Protein 3ZXY (pdb70)

Sequence (275 aa):
MGSLKGDHNIRVAILDGPVDIAHPCFQGADLTVLPTLLAPTAARSDGFMSAHGTHVASIIFGQPETSVPGIAPQCRGLIVPIFSDDRRRITQLDLLARGIERAVNAGAHIINISGGELTDFGEADGWLENAVSLCRQNNVLLVAAAGNNGCDCLHVPAALPAVLAVGAMDDHGHPLDFSNWGSTYEQQGILAPGEDILGAKPGGGTERLSGTAFATPIVSGVAALLLSEQVRRGETPDPQKVRQLLLQSALPCARRRCLAGRLNVSGAFTLLLKGGDMS

Organism: Prochloron didemni (NCBI:txid1216)

Secondary structure (DSSP, 8-state):
-TT----TTSEEEEEES---TTSGGGTT-EEEE---SS-----TT-HHHHHHHHHHHHHHPPTTSSS--SSTTSEEEEEE-S-SSSSPPPHHHHHHHHHHHHHTT-SEEEE---EEESSS---HHHHHHHHHHHHTT-EEEEE--SS-SS-EEETTTSTT-EEEEEE-TTSPBPSSS---HHHHHHEEEEE-SSEEEE-TTS-EEEE-SHHHHHHHHHHHHHHHHHHHHHTTPPP-HHHHHHHHHHHPBP--GGGTT-B--HHHHHHHHHHT---

Solvent-accessible surface area: 11588 Å² total; per-residue (Å²): 99,83,100,77,87,18,36,118,76,0,63,0,0,1,0,0,1,2,7,21,89,90,5,88,0,8,149,60,23,71,34,51,48,23,77,30,136,22,91,47,74,37,133,90,102,6,167,52,0,37,35,0,0,1,0,0,0,8,0,0,0,19,58,181,37,62,3,85,17,28,0,6,93,0,68,0,3,1,0,1,6,22,21,42,73,200,147,154,34,59,16,73,39,9,3,75,0,0,70,81,0,18,124,35,29,5,27,0,0,0,0,2,18,37,63,90,17,115,171,12,90,18,76,40,162,0,86,95,0,3,36,52,3,120,131,79,52,9,0,2,0,0,5,0,6,66,79,25,44,96,16,12,25,0,0,0,12,7,87,21,0,0,0,0,0,0,18,29,126,149,10,107,33,27,117,142,7,1,64,1,78,36,0,90,122,15,0,0,2,0,39,0,70,78,22,51,0,1,85,12,69,30,43,48,81,140,48,58,5,2,13,14,0,0,0,23,0,0,0,1,0,0,3,0,0,11,19,0,44,186,106,72,60,115,35,45,2,42,72,0,30,79,1,0,28,72,12,14,71,104,85,115,156,122,10,13,36,1,64,22,24,26,86,18,0,22,95,32,9,119,56,65,92,67,136

B-factor: mean 21.23, std 9.57, range [8.38, 75.05]

CATH classification: 3.40.50.200

Nearest PDB structures (foldseek):
  3zxy-assembly1_A  TM=1.004E+00  e=3.084E-68  Prochloron didemni
  3zxx-assembly1_A  TM=9.663E-01  e=9.479E-56  Prochloron didemni
  4h6v-assembly1_A  TM=9.445E-01  e=3.953E-55  Prochloron didemni
  4h6w-assembly1_A  TM=9.454E-01  e=5.049E-44  Planktothrix agardhii NIES-596
  4h6w-assembly2_B  TM=9.509E-01  e=5.049E-44  Planktothrix agardhii NIES-596

Foldseek 3Di:
DPPQAFAQVAEEEEAFAAAQCVEPQNVQAAEDEDEDPEDNDADLPFPRNQLRNFLVLQAQGPPPDPGHHLHNNYHYYYYYQAYSDPDGGFLLSVLRSLVSCVVVPHQEYFALDFAWDAAQDDDPSNLVSVVVCVVSQREYQYEQFFCQELTGTPPQLHPLYAYEFADDPVFHGDSRTYQHDSLLQRYAYFHFFQCWGFRNPYDIGGHGGSSNRRSVLSNLLSSLQRVCVVVVHHRGSSVLSLLQLQQADDPPRSQRSHYGDSVSSVVCSVVVDRD

Structure (mmCIF, N/CA/C/O backbone):
data_3ZXY
#
_entry.id   3ZXY
#
_cell.length_a   130.610
_cell.length_b   130.610
_cell.length_c   130.610
_cell.angle_alpha   90.00
_cell.angle_beta   90.00
_cell.angle_gamma   90.00
#
_symmetry.space_group_name_H-M   'I 2 3'
#
loop_
_entity.id
_entity.type
_entity.pdbx_description
1 polymer 'SUBTILISIN-LIKE PROTEIN'
2 water water
#
loop_
_atom_site.group_PDB
_atom_site.id
_atom_site.type_symbol
_atom_site.label_atom_id
_atom_site.label_alt_id
_atom_site.label_comp_id
_atom_site.label_asym_id
_atom_site.label_entity_id
_atom_site.label_seq_id
_atom_site.pdbx_PDB_ins_code
_atom_site.Cartn_x
_atom_site.Cartn_y
_atom_site.Cartn_z
_atom_site.occupancy
_atom_site.B_iso_or_equiv
_atom_site.auth_seq_id
_atom_site.auth_comp_id
_atom_site.auth_asym_id
_atom_site.auth_atom_id
_atom_site.pdbx_PDB_model_num
ATOM 1 N N . MET A 1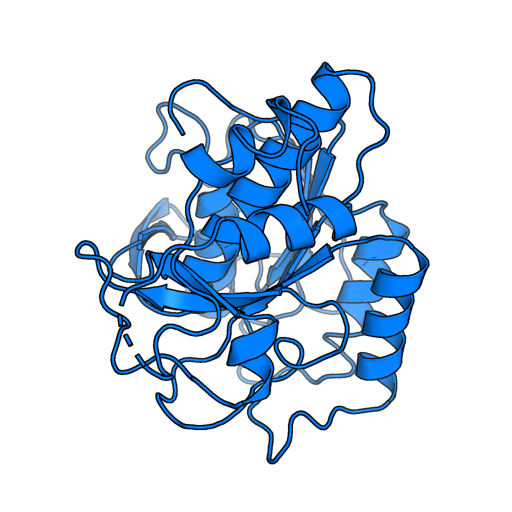 1 ? -12.057 54.700 42.081 1.00 40.57 8 MET A N 1
ATOM 2 C CA . MET A 1 1 ? -11.491 54.494 40.708 1.00 35.67 8 MET A CA 1
ATOM 3 C C . MET A 1 1 ? -12.168 55.366 39.680 1.00 32.37 8 MET A C 1
ATOM 4 O O . MET A 1 1 ? -11.911 55.226 38.472 1.00 28.89 8 MET A O 1
ATOM 9 N N . GLY A 1 2 ? -13.007 56.279 40.161 1.00 33.22 9 GLY A N 1
ATOM 10 C CA . GLY A 1 2 ? -13.593 57.294 39.311 1.00 31.61 9 GLY A CA 1
ATOM 11 C C . GLY A 1 2 ? -14.245 56.701 38.088 1.00 28.35 9 GLY A C 1
ATOM 12 O O . GLY A 1 2 ? -15.093 55.817 38.208 1.00 28.33 9 GLY A O 1
ATOM 13 N N . SER A 1 3 ? -13.824 57.167 36.910 1.00 26.01 10 SER A N 1
ATOM 14 C CA . SER A 1 3 ? -14.500 56.815 35.663 1.00 24.55 10 SER A CA 1
ATOM 15 C C . SER A 1 3 ? -13.859 55.644 34.917 1.00 22.93 10 SER A C 1
ATOM 16 O O . SER A 1 3 ? -14.322 55.279 33.844 1.00 22.53 10 SER A O 1
ATOM 19 N N . LEU A 1 4 ? -12.807 55.042 35.475 1.00 22.77 11 LEU A N 1
ATOM 20 C CA . LEU A 1 4 ? -12.173 53.905 34.824 1.00 21.87 11 LEU A CA 1
ATOM 21 C C . LEU A 1 4 ? -13.035 52.677 35.051 1.00 22.03 11 LEU A C 1
ATOM 22 O O . LEU A 1 4 ? -13.509 52.435 36.173 1.00 24.06 11 LEU A O 1
ATOM 27 N N . LYS A 1 5 ? -13.244 51.891 34.003 1.00 20.92 12 LYS A N 1
ATOM 28 C CA . LYS A 1 5 ? -14.173 50.761 34.124 1.00 21.35 12 LYS A CA 1
ATOM 29 C C . LYS A 1 5 ? -13.632 49.438 33.654 1.00 19.38 12 LYS A C 1
ATOM 30 O O . LYS A 1 5 ? -14.254 48.422 33.888 1.00 19.30 12 LYS A O 1
ATOM 36 N N . GLY A 1 6 ? -12.498 49.444 32.981 1.00 18.10 13 GLY A N 1
ATOM 37 C CA . GLY A 1 6 ? -11.904 48.227 32.488 1.00 17.68 13 GLY A CA 1
ATOM 38 C C . GLY A 1 6 ? -12.167 48.001 31.017 1.00 18.77 13 GLY A C 1
ATOM 39 O O . GLY A 1 6 ? -12.916 48.728 30.381 1.00 19.99 13 GLY A O 1
ATOM 40 N N . ASP A 1 7 ? -11.520 46.965 30.500 1.00 19.19 14 ASP A N 1
ATOM 41 C CA . ASP A 1 7 ? -11.560 46.607 29.087 1.00 21.45 14 ASP A CA 1
ATOM 42 C C . ASP A 1 7 ? -12.065 45.167 29.004 1.00 21.55 14 ASP A C 1
ATOM 43 O O . ASP A 1 7 ? -11.582 44.300 29.722 1.00 19.91 14 ASP A O 1
ATOM 48 N N . HIS A 1 8 ? -13.024 44.914 28.110 1.00 24.17 15 HIS A N 1
ATOM 49 C CA . HIS A 1 8 ? -13.592 43.575 28.000 1.00 25.23 15 HIS A CA 1
ATOM 50 C C . HIS A 1 8 ? -12.608 42.544 27.513 1.00 25.22 15 HIS A C 1
ATOM 51 O O . HIS A 1 8 ? -12.869 41.360 27.642 1.00 25.82 15 HIS A O 1
ATOM 58 N N . ASN A 1 9 ? -11.471 42.966 26.963 1.00 25.43 16 ASN A N 1
ATOM 59 C CA . ASN A 1 9 ? -10.411 42.033 26.559 1.00 26.30 16 ASN A CA 1
ATOM 60 C C . ASN A 1 9 ? -9.583 41.475 27.732 1.00 22.82 16 ASN A C 1
ATOM 61 O O . ASN A 1 9 ? -8.796 40.544 27.548 1.00 23.60 16 ASN A O 1
ATOM 66 N N . ILE A 1 10 ? -9.773 42.021 28.930 1.00 19.65 17 ILE A N 1
ATOM 67 C CA . ILE A 1 10 ? -9.105 41.518 30.130 1.00 17.52 17 ILE A CA 1
ATOM 68 C C . ILE A 1 10 ? -10.047 40.589 30.876 1.00 16.41 17 ILE A C 1
ATOM 69 O O . ILE A 1 10 ? -11.177 40.962 31.192 1.00 16.51 17 ILE A O 1
ATOM 74 N N . ARG A 1 11 ? -9.557 39.391 31.175 1.00 16.27 18 ARG A N 1
ATOM 75 C CA . ARG A 1 11 ?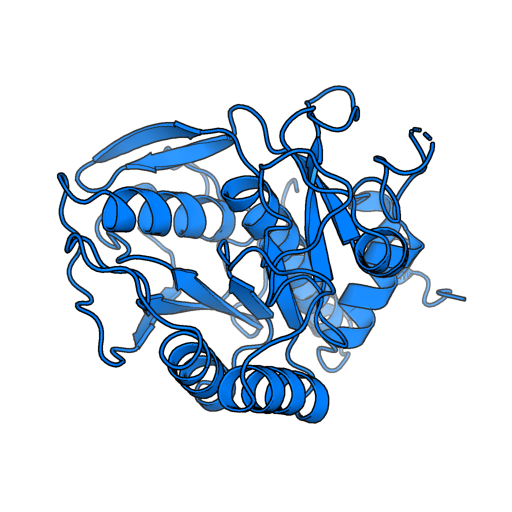 -10.344 38.345 31.826 1.00 15.98 18 ARG A CA 1
ATOM 76 C C . ARG A 1 11 ? -9.891 38.128 33.254 1.00 14.53 18 ARG A C 1
ATOM 77 O O . ARG A 1 11 ? -8.713 37.874 33.511 1.00 14.30 18 ARG A O 1
ATOM 85 N N . VAL A 1 12 ? -10.844 38.235 34.168 1.00 14.18 19 VAL A N 1
ATOM 86 C CA . VAL A 1 12 ? -10.593 38.066 35.595 1.00 14.18 19 VAL A CA 1
ATOM 87 C C . VAL A 1 12 ? -11.415 36.869 36.060 1.00 14.82 19 VAL A C 1
ATOM 88 O O . VAL A 1 12 ? -12.637 36.867 35.925 1.00 15.70 19 VAL A O 1
ATOM 92 N N . ALA A 1 13 ? -10.740 35.855 36.586 1.00 14.91 20 ALA A N 1
ATOM 93 C CA . ALA A 1 13 ? -11.409 34.666 37.119 1.00 16.03 20 ALA A CA 1
ATOM 94 C C . ALA A 1 13 ? -11.604 34.805 38.618 1.00 18.08 20 ALA A C 1
ATOM 95 O O . ALA A 1 13 ? -10.695 35.268 39.320 1.00 18.36 20 ALA A O 1
ATOM 97 N N . ILE A 1 14 ? -12.789 34.428 39.088 1.00 20.14 21 ILE A N 1
ATOM 98 C CA . ILE A 1 14 ? -13.124 34.403 40.502 1.00 23.61 21 ILE A CA 1
ATOM 99 C C . ILE A 1 14 ? -13.227 32.928 40.871 1.00 25.46 21 ILE A C 1
ATOM 100 O O . ILE A 1 14 ? -14.125 32.236 40.406 1.00 26.00 21 ILE A O 1
ATOM 105 N N . LEU A 1 15 ? -12.310 32.454 41.718 1.00 13.43 22 LEU A N 1
ATOM 106 C CA . LEU A 1 15 ? -12.325 31.088 42.209 1.00 14.41 22 LEU A CA 1
ATOM 107 C C . LEU A 1 15 ? -12.818 31.175 43.636 1.00 14.24 22 LEU A C 1
ATOM 108 O O . LEU A 1 15 ? -12.062 31.485 44.557 1.00 14.57 22 LEU A O 1
ATOM 113 N N . ASP A 1 16 ? -14.099 30.936 43.820 1.00 14.67 23 ASP A N 1
ATOM 114 C CA . ASP A 1 16 ? -14.723 31.176 45.103 1.00 14.64 23 ASP A CA 1
ATOM 115 C C . ASP A 1 16 ? -15.931 30.255 45.228 1.00 15.17 23 ASP A C 1
ATOM 116 O O . ASP A 1 16 ? -15.972 29.179 44.633 1.00 15.68 23 ASP A O 1
ATOM 121 N N . GLY A 1 17 ? -16.904 30.670 46.011 1.00 15.10 24 GLY A N 1
ATOM 122 C CA . GLY A 1 17 ? -18.170 29.961 46.032 1.00 15.46 24 GLY A CA 1
ATOM 123 C C . GLY A 1 17 ? -19.029 30.310 44.842 1.00 15.77 24 GLY A C 1
ATOM 124 O O . GLY A 1 17 ? -18.652 31.117 43.985 1.00 15.46 24 GLY A O 1
ATOM 125 N N . PRO A 1 18 ? -20.213 29.701 44.776 1.00 16.29 25 PRO A N 1
ATOM 126 C CA . PRO A 1 18 ? -21.168 30.067 43.750 1.00 17.28 25 PRO A CA 1
ATOM 127 C C . PRO A 1 18 ? -21.482 31.556 43.766 1.00 16.97 25 PRO A C 1
ATOM 128 O O . PRO A 1 18 ? -21.497 32.186 44.835 1.00 17.18 25 PRO A O 1
ATOM 132 N N . VAL A 1 19 ? -21.715 32.112 42.584 1.00 17.46 26 VAL A N 1
ATOM 133 C CA . VAL A 1 19 ? -22.073 33.522 42.452 1.00 17.36 26 VAL A CA 1
ATOM 134 C C . VAL A 1 19 ? -23.511 33.634 41.963 1.00 18.50 26 VAL A C 1
ATOM 135 O O . VAL A 1 19 ? -23.882 33.034 40.950 1.00 19.64 26 VAL A O 1
ATOM 139 N N . ASP A 1 20 ? -24.318 34.410 42.678 1.00 18.91 27 ASP A N 1
ATOM 140 C CA . ASP A 1 20 ? -25.698 34.686 42.281 1.00 20.60 27 ASP A CA 1
ATOM 141 C C . ASP A 1 20 ? -25.679 35.707 41.154 1.00 21.34 27 ASP A C 1
ATOM 142 O O . ASP A 1 20 ? -25.864 36.888 41.384 1.00 21.10 27 ASP A O 1
ATOM 147 N N . ILE A 1 21 ? -25.491 35.223 39.933 1.00 22.58 28 ILE A N 1
ATOM 148 C CA . ILE A 1 21 ? -25.379 36.101 38.760 1.00 23.61 28 ILE A CA 1
ATOM 149 C C . ILE A 1 21 ? -26.691 36.818 38.423 1.00 24.58 28 ILE A C 1
ATOM 150 O O . ILE A 1 21 ? -26.690 37.742 37.609 1.00 25.36 28 ILE A O 1
ATOM 155 N N . ALA A 1 22 ? -27.788 36.421 39.069 1.00 24.69 29 ALA A N 1
ATOM 156 C CA . ALA A 1 22 ? -29.088 37.080 38.909 1.00 25.87 29 ALA A CA 1
ATOM 157 C C . ALA A 1 22 ? -29.267 38.306 39.817 1.00 25.09 29 ALA A C 1
ATOM 158 O O . ALA A 1 22 ? -30.262 39.028 39.686 1.00 26.76 29 ALA A O 1
ATOM 160 N N . HIS A 1 23 ? -28.315 38.563 40.713 1.00 22.97 30 HIS A N 1
ATOM 161 C CA . HIS A 1 23 ? -28.385 39.738 41.573 1.00 22.59 30 HIS A CA 1
ATOM 162 C C . HIS A 1 23 ? -28.388 40.989 40.712 1.00 23.16 30 HIS A C 1
ATOM 163 O O . HIS A 1 23 ? -27.676 41.037 39.704 1.00 22.80 30 HIS A O 1
ATOM 170 N N . PRO A 1 24 ? -29.188 42.014 41.090 1.00 23.89 31 PRO A N 1
ATOM 171 C CA . PRO A 1 24 ? -29.262 43.231 40.280 1.00 24.72 31 PRO A CA 1
ATOM 172 C C . PRO A 1 24 ? -27.939 43.929 40.032 1.00 23.40 31 PRO A C 1
ATOM 173 O O . PRO A 1 24 ? -27.800 44.616 39.016 1.00 23.78 31 PRO A O 1
ATOM 177 N N . CYS A 1 25 ? -26.972 43.771 40.931 1.00 22.11 32 CYS A N 1
ATOM 178 C CA . CYS A 1 25 ? -25.689 44.430 40.714 1.00 21.23 32 CYS A CA 1
ATOM 179 C C . CYS A 1 25 ? -24.940 43.873 39.511 1.00 20.53 32 CYS A C 1
ATOM 180 O O . CYS A 1 25 ? -24.056 44.534 39.002 1.00 20.60 32 CYS A O 1
ATOM 183 N N . PHE A 1 26 ? -25.283 42.672 39.038 1.00 20.45 33 PHE A N 1
ATOM 184 C CA . PHE A 1 26 ? -24.595 42.083 37.889 1.00 20.47 33 PHE A CA 1
ATOM 185 C C . PHE A 1 26 ? -25.274 42.320 36.547 1.00 22.57 33 PHE A C 1
ATOM 186 O O . PHE A 1 26 ? -24.800 41.817 35.534 1.00 22.88 33 PHE A O 1
ATOM 194 N N . GLN A 1 27 ? -26.367 43.077 36.528 1.00 24.44 34 GLN A N 1
ATOM 195 C CA . GLN A 1 27 ? -27.077 43.346 35.290 1.00 27.47 34 GLN A CA 1
ATOM 196 C C . GLN A 1 27 ? -26.215 44.272 34.444 1.00 27.25 34 GLN A C 1
ATOM 197 O O . GLN A 1 27 ? -25.962 45.415 34.817 1.00 27.04 34 GLN A O 1
ATOM 203 N N . GLY A 1 28 ? -25.743 43.762 33.317 1.00 27.64 35 GLY A N 1
ATOM 204 C CA . GLY A 1 28 ? -24.799 44.501 32.504 1.00 27.80 35 GLY A CA 1
ATOM 205 C C . GLY A 1 28 ? -23.405 43.919 32.518 1.00 26.91 35 GLY A C 1
ATOM 206 O O . GLY A 1 28 ? -22.599 44.257 31.662 1.00 28.04 35 GLY A O 1
ATOM 207 N N . ALA A 1 29 ? -23.101 43.065 33.494 1.00 25.53 36 ALA A N 1
ATOM 208 C CA . ALA A 1 29 ? -21.779 42.424 33.563 1.00 24.44 36 ALA A CA 1
ATOM 209 C C . ALA A 1 29 ? -21.663 41.316 32.512 1.00 25.67 36 ALA A C 1
ATOM 210 O O . ALA A 1 29 ? -22.670 40.686 32.153 1.00 28.01 36 ALA A O 1
ATOM 212 N N . ASP A 1 30 ? -20.448 41.095 32.009 1.00 25.51 37 ASP A N 1
ATOM 213 C CA . ASP A 1 30 ? -20.152 39.978 31.117 1.00 26.32 37 ASP A CA 1
ATOM 214 C C . ASP A 1 30 ? -19.496 38.872 31.944 1.00 25.47 37 ASP A C 1
ATOM 215 O O . ASP A 1 30 ? -18.290 38.901 32.168 1.00 24.25 37 ASP A O 1
ATOM 220 N N . LEU A 1 31 ? -20.301 37.920 32.403 1.00 24.65 38 LEU A N 1
ATOM 221 C CA . LEU A 1 31 ? -19.836 36.832 33.265 1.00 23.85 38 LEU A CA 1
ATOM 222 C C . LEU A 1 31 ? -20.077 35.487 32.600 1.00 24.89 38 LEU A C 1
ATOM 223 O O . LEU A 1 31 ? -21.133 35.268 32.003 1.00 27.01 38 LEU A O 1
ATOM 228 N N . THR A 1 32 ? -19.090 34.603 32.685 1.00 23.82 39 THR A N 1
ATOM 229 C CA . THR A 1 32 ? -19.234 33.245 32.193 1.00 24.43 39 THR A CA 1
ATOM 230 C C . THR A 1 32 ? -18.932 32.304 33.329 1.00 23.28 39 THR A C 1
ATOM 231 O O . THR A 1 32 ? -17.917 32.451 33.989 1.00 21.84 39 THR A O 1
ATOM 235 N N . VAL A 1 33 ? -19.833 31.365 33.579 1.00 23.75 40 VAL A N 1
ATOM 236 C CA . VAL A 1 33 ? -19.627 30.359 34.606 1.00 23.18 40 VAL A CA 1
ATOM 237 C C . VAL A 1 33 ? -18.977 29.136 33.964 1.00 24.23 40 VAL A C 1
ATOM 238 O O . VAL A 1 33 ? -19.450 28.633 32.922 1.00 25.90 40 VAL A O 1
ATOM 242 N N . LEU A 1 34 ? -17.887 28.683 34.580 1.00 23.44 41 LEU A N 1
ATOM 243 C CA . LEU A 1 34 ? -17.101 27.551 34.116 1.00 24.83 41 LEU A CA 1
ATOM 244 C C . LEU A 1 34 ? -17.216 26.425 35.142 1.00 25.30 41 LEU A C 1
ATOM 245 O O . LEU A 1 34 ? -16.454 26.370 36.112 1.00 24.51 41 LEU A O 1
ATOM 250 N N . PRO A 1 35 ? -18.186 25.526 34.945 1.00 26.75 42 PRO A N 1
ATOM 251 C CA . PRO A 1 35 ? -18.353 24.448 35.906 1.00 27.62 42 PRO A CA 1
ATOM 252 C C . PRO A 1 35 ? -17.104 23.605 35.988 1.00 28.80 42 PRO A C 1
ATOM 253 O O . PRO A 1 35 ? -16.535 23.208 34.975 1.00 30.40 42 PRO A O 1
ATOM 257 N N . THR A 1 36 ? -16.663 23.362 37.205 1.00 29.78 43 THR A N 1
ATOM 258 C CA . THR A 1 36 ? -15.546 22.493 37.397 1.00 31.42 43 THR A CA 1
ATOM 259 C C . THR A 1 36 ? -16.197 21.372 38.181 1.00 33.86 43 THR A C 1
ATOM 260 O O . THR A 1 36 ? -17.185 20.831 37.679 1.00 36.82 43 THR A O 1
ATOM 264 N N . LEU A 1 37 ? -15.754 21.003 39.368 1.00 33.69 44 LEU A N 1
ATOM 265 C CA A LEU A 1 37 ? -16.359 19.837 40.019 0.50 34.51 44 LEU A CA 1
ATOM 266 C CA B LEU A 1 37 ? -16.353 19.836 40.024 0.50 34.52 44 LEU A CA 1
ATOM 267 C C . LEU A 1 37 ? -17.387 20.216 41.090 1.00 32.72 44 LEU A C 1
ATOM 268 O O . LEU A 1 37 ? -18.321 19.445 41.351 1.00 34.55 44 LEU A O 1
ATOM 277 N N . ALA A 1 38 ? -17.229 21.395 41.684 1.00 30.14 45 ALA A N 1
ATOM 278 C CA . ALA A 1 38 ? -18.172 21.899 42.699 1.00 27.84 45 ALA A CA 1
ATOM 279 C C . ALA A 1 38 ? -19.478 22.411 42.063 1.00 27.54 45 ALA A C 1
ATOM 280 O O . ALA A 1 38 ? -19.490 22.840 40.887 1.00 27.18 45 ALA A O 1
ATOM 282 N N . PRO A 1 39 ? -20.584 22.397 42.832 1.00 25.87 46 PRO A N 1
ATOM 283 C CA . PRO A 1 39 ? -21.822 23.000 42.331 1.00 25.74 46 PRO A CA 1
ATOM 284 C C . PRO A 1 39 ? -21.642 24.465 41.914 1.00 24.17 46 PRO A C 1
ATOM 285 O O . PRO A 1 39 ? -20.852 25.201 42.520 1.00 22.46 46 PRO A O 1
ATOM 289 N N . THR A 1 40 ? -22.365 24.876 40.875 1.00 24.88 47 THR A N 1
ATOM 290 C CA . THR A 1 40 ? -22.316 26.256 40.412 1.00 24.15 47 THR A CA 1
ATOM 291 C C . THR A 1 40 ? -23.541 27.080 40.830 1.00 24.07 47 THR A C 1
ATOM 292 O O . THR A 1 40 ? -23.507 28.316 40.767 1.00 23.67 47 THR A O 1
ATOM 296 N N . ALA A 1 41 ? -24.615 26.403 41.243 1.00 25.02 48 ALA A N 1
ATOM 297 C CA . ALA A 1 41 ? -25.864 27.077 41.619 1.00 25.54 48 ALA A CA 1
ATOM 298 C C . ALA A 1 41 ? -25.723 27.782 42.967 1.00 24.44 48 ALA A C 1
ATOM 299 O O . ALA A 1 41 ? -25.306 27.174 43.947 1.00 24.50 48 ALA A O 1
ATOM 301 N N . ALA A 1 42 ? -26.062 29.067 43.004 1.00 23.66 49 ALA A N 1
ATOM 302 C CA . ALA A 1 42 ? -26.037 29.832 44.244 1.00 22.62 49 ALA A CA 1
ATOM 303 C C . ALA A 1 42 ? -27.290 29.576 45.073 1.00 23.59 49 ALA A C 1
ATOM 304 O O . ALA A 1 42 ? -28.388 29.361 44.540 1.00 25.40 49 ALA A O 1
ATOM 306 N N . ARG A 1 43 ? -27.111 29.589 46.385 1.00 22.86 50 ARG A N 1
ATOM 307 C CA . ARG A 1 43 ? -28.194 29.437 47.339 1.00 24.36 50 ARG A CA 1
ATOM 308 C C . ARG A 1 43 ? -28.193 30.622 48.295 1.00 23.99 50 ARG A C 1
ATOM 309 O O . ARG A 1 43 ? -27.140 31.017 48.802 1.00 22.43 50 ARG A O 1
ATOM 317 N N . SER A 1 44 ? -29.374 31.164 48.586 1.00 25.41 51 SER A N 1
ATOM 318 C CA . SER A 1 44 ? -29.465 32.301 49.502 1.00 25.62 51 SER A CA 1
ATOM 319 C C . SER A 1 44 ? -29.049 31.942 50.936 1.00 25.16 51 SER A C 1
ATOM 320 O O . SER A 1 44 ? -28.612 32.822 51.699 1.00 25.56 51 SER A O 1
ATOM 323 N N . ASP A 1 45 ? -29.146 30.660 51.283 1.00 25.33 52 ASP A N 1
ATOM 324 C CA . ASP A 1 45 ? -28.753 30.179 52.607 1.00 25.21 52 ASP A CA 1
ATOM 325 C C . ASP A 1 45 ? -27.352 29.575 52.638 1.00 23.29 52 ASP A C 1
ATOM 326 O O . ASP A 1 45 ? -26.967 28.959 53.626 1.00 23.39 52 ASP A O 1
ATOM 331 N N . GLY A 1 46 ? -26.586 29.747 51.569 1.00 20.85 53 GLY A N 1
ATOM 332 C CA . GLY A 1 46 ? -25.272 29.103 51.476 1.00 19.14 53 GLY A CA 1
ATOM 333 C C . GLY A 1 46 ? -24.166 30.038 51.921 1.00 17.50 53 GLY A C 1
ATOM 334 O O . GLY A 1 46 ? -24.076 31.175 51.463 1.00 16.96 53 GLY A O 1
ATOM 335 N N . PHE A 1 47 ? -23.297 29.543 52.788 1.00 16.56 54 PHE A N 1
ATOM 336 C CA . PHE A 1 47 ? -22.159 30.346 53.259 1.00 15.88 54 PHE A CA 1
ATOM 337 C C . PHE A 1 47 ? -21.173 30.664 52.153 1.00 15.16 54 PHE A C 1
ATOM 338 O O . PHE A 1 47 ? -20.606 31.758 52.126 1.00 14.87 54 PHE A O 1
ATOM 346 N N . MET A 1 48 ? -20.954 29.721 51.248 1.00 15.24 55 MET A N 1
ATOM 347 C CA . MET A 1 48 ? -20.010 29.964 50.166 1.00 15.07 55 MET A CA 1
ATOM 348 C C . MET A 1 48 ? -20.666 30.712 49.005 1.00 14.96 55 MET A C 1
ATOM 349 O O . MET A 1 48 ? -20.002 31.513 48.321 1.00 14.35 55 MET A O 1
ATOM 354 N N . SER A 1 49 ? -21.969 30.508 48.801 1.00 15.55 56 SER A N 1
ATOM 355 C CA . SER A 1 49 ? -22.739 31.380 47.901 1.00 16.00 56 SER A CA 1
ATOM 356 C C . SER A 1 49 ? -22.653 32.843 48.366 1.00 15.75 56 SER A C 1
ATOM 357 O O . SER A 1 49 ? -22.473 33.758 47.554 1.00 15.76 56 SER A O 1
ATOM 360 N N . ALA A 1 50 ? -22.739 33.075 49.676 1.00 15.66 57 ALA A N 1
ATOM 361 C CA . ALA A 1 50 ? -22.593 34.428 50.212 1.00 15.60 57 ALA A CA 1
ATOM 362 C C . ALA A 1 50 ? -21.203 34.968 49.935 1.00 14.99 57 ALA A C 1
ATOM 363 O O . ALA A 1 50 ? -21.030 36.085 49.439 1.00 15.17 57 ALA A O 1
ATOM 365 N N . HIS A 1 51 ? -20.202 34.152 50.203 1.00 14.46 58 HIS A N 1
ATOM 366 C CA . HIS A 1 51 ? -18.810 34.557 50.048 1.00 14.54 58 HIS A CA 1
ATOM 367 C C . HIS A 1 51 ? -18.500 34.882 48.599 1.00 13.96 58 HIS A C 1
ATOM 368 O O . HIS A 1 51 ? -17.961 35.960 48.278 1.00 14.17 58 HIS A O 1
ATOM 375 N N . GLY A 1 52 ? -18.865 33.986 47.690 1.00 14.04 59 GLY A N 1
ATOM 376 C CA . GLY A 1 52 ? -18.553 34.157 46.278 1.00 13.97 59 GLY A CA 1
ATOM 377 C C . GLY A 1 52 ? -19.315 35.300 45.634 1.00 13.96 59 GLY A C 1
ATOM 378 O O . GLY A 1 52 ? -18.753 36.049 44.838 1.00 13.72 59 GLY A O 1
ATOM 379 N N . THR A 1 53 ? -20.596 35.451 45.975 1.00 14.27 60 THR A N 1
ATOM 380 C CA . THR A 1 53 ? -21.397 36.545 45.417 1.00 14.46 60 THR A CA 1
ATOM 381 C C . THR A 1 53 ? -20.843 37.897 45.870 1.00 14.25 60 THR A C 1
ATOM 382 O O . THR A 1 53 ? -20.743 38.847 45.069 1.00 14.22 60 THR A O 1
ATOM 386 N N . HIS A 1 54 ? -20.430 37.979 47.131 1.00 13.89 61 HIS A N 1
ATOM 387 C CA . HIS A 1 54 ? -19.864 39.208 47.667 1.00 13.63 61 HIS A CA 1
ATOM 388 C C . HIS A 1 54 ? -18.563 39.531 46.967 1.00 13.05 61 HIS A C 1
ATOM 389 O O 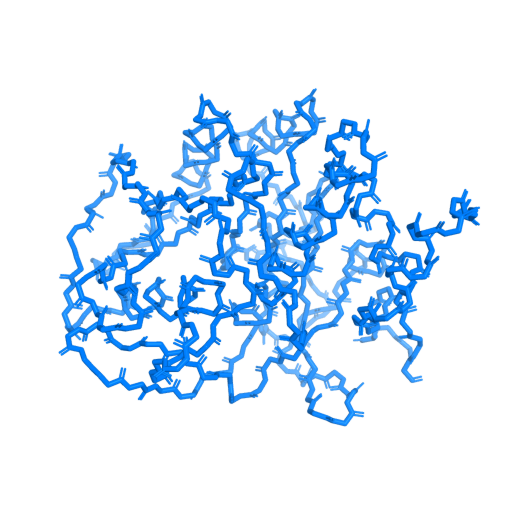. HIS A 1 54 ? -18.381 40.643 46.449 1.00 13.35 61 HIS A O 1
ATOM 396 N N . VAL A 1 55 ? -17.648 38.559 46.915 1.00 12.68 62 VAL A N 1
ATOM 397 C CA . VAL A 1 55 ? -16.331 38.755 46.264 1.00 12.54 62 VAL A CA 1
ATOM 398 C C . VAL A 1 55 ? -16.490 39.171 44.789 1.00 12.66 62 VAL A C 1
ATOM 399 O O . VAL A 1 55 ? -15.853 40.128 44.326 1.00 12.99 62 VAL A O 1
ATOM 403 N N . ALA A 1 56 ? -17.360 38.486 44.060 1.00 13.05 63 ALA A N 1
ATOM 404 C CA . ALA A 1 56 ? -17.552 38.791 42.643 1.00 13.41 63 ALA A CA 1
ATOM 405 C C . ALA A 1 56 ? -18.098 40.198 42.481 1.00 13.51 63 ALA A C 1
ATOM 406 O O . ALA A 1 56 ? -17.668 40.922 41.565 1.00 14.17 63 ALA A O 1
ATOM 408 N N . SER A 1 57 ? -18.986 40.616 43.378 1.00 13.28 64 SER A N 1
ATOM 409 C CA . SER A 1 57 ? -19.637 41.923 43.241 1.00 13.67 64 SER A CA 1
ATOM 410 C C . SER A 1 57 ? -18.650 43.082 43.415 1.00 13.42 64 SER A C 1
ATOM 411 O O . SER A 1 57 ? -18.820 44.143 42.821 1.00 13.72 64 SER A O 1
ATOM 414 N N . ILE A 1 58 ? -17.619 42.880 44.221 1.00 12.79 65 ILE A N 1
ATOM 415 C CA . ILE A 1 58 ? -16.612 43.919 44.451 1.00 12.84 65 ILE A CA 1
ATOM 416 C C . ILE A 1 58 ? -15.916 44.305 43.153 1.00 13.08 65 ILE A C 1
ATOM 417 O O . ILE A 1 58 ? -15.564 45.478 42.948 1.00 13.52 65 ILE A O 1
ATOM 422 N N . ILE A 1 59 ? -15.726 43.326 42.275 1.00 13.18 66 ILE A N 1
ATOM 423 C CA . ILE A 1 59 ? -15.074 43.551 40.983 1.00 13.83 66 ILE A CA 1
ATOM 424 C C . ILE A 1 59 ? -16.093 43.888 39.902 1.00 14.22 66 ILE A C 1
ATOM 425 O O . ILE A 1 59 ? -15.914 44.844 39.153 1.00 14.76 66 ILE A O 1
ATOM 430 N N . PHE A 1 60 ? -17.172 43.105 39.807 1.00 14.55 67 PHE A N 1
ATOM 431 C CA . PHE A 1 60 ? -18.064 43.165 38.640 1.00 15.86 67 PHE A CA 1
ATOM 432 C C . PHE A 1 60 ? -19.405 43.847 38.852 1.00 16.18 67 PHE A C 1
ATOM 433 O O . PHE A 1 60 ? -20.188 43.950 37.906 1.00 17.27 67 PHE A O 1
ATOM 441 N N . GLY A 1 61 ? -19.697 44.304 40.062 1.00 15.73 68 GLY A N 1
ATOM 442 C CA . GLY A 1 61 ? -20.915 45.075 40.282 1.00 16.43 68 GLY A CA 1
ATOM 443 C C . GLY A 1 61 ? -20.964 46.269 39.339 1.00 17.05 68 GLY A C 1
ATOM 444 O O . GLY A 1 61 ? -19.945 46.907 39.070 1.00 16.71 68 GLY A O 1
ATOM 445 N N . GLN A 1 62 ? -22.145 46.581 38.833 1.00 18.08 69 GLN A N 1
ATOM 446 C CA . GLN A 1 62 ? -22.249 47.562 37.765 1.00 19.37 69 GLN A CA 1
ATOM 447 C C . GLN A 1 62 ? -22.520 48.968 38.288 1.00 20.66 69 GLN A C 1
ATOM 448 O O . GLN A 1 62 ? -23.056 49.157 39.373 1.00 20.40 69 GLN A O 1
ATOM 454 N N . PRO A 1 63 ? -22.120 49.976 37.510 1.00 22.42 70 PRO A N 1
ATOM 455 C CA . PRO A 1 63 ? -22.345 51.342 37.966 1.00 24.24 70 PRO A CA 1
ATOM 456 C C . PRO A 1 63 ? -23.823 51.638 38.189 1.00 26.73 70 PRO A C 1
ATOM 457 O O . PRO A 1 63 ? -24.673 51.150 37.444 1.00 27.60 70 PRO A O 1
ATOM 461 N N . GLU A 1 64 ? -24.115 52.428 39.215 1.00 28.65 71 GLU A N 1
ATOM 462 C CA . GLU A 1 64 ? -25.495 52.853 39.514 1.00 30.85 71 GLU A CA 1
ATOM 463 C C . GLU A 1 64 ? -26.365 51.727 40.057 1.00 29.57 71 GLU A C 1
ATOM 464 O O . GLU A 1 64 ? -27.577 51.915 40.223 1.00 31.17 71 GLU A O 1
ATOM 470 N N . THR A 1 65 ? -25.765 50.567 40.340 1.00 26.08 72 THR A N 1
ATOM 471 C CA . THR A 1 65 ? -26.465 49.507 41.056 1.00 25.15 72 THR A CA 1
ATOM 472 C C . THR A 1 65 ? -26.117 49.617 42.543 1.00 24.41 72 THR A C 1
ATOM 473 O O . THR A 1 65 ? -25.374 50.513 42.960 1.00 24.23 72 THR A O 1
ATOM 477 N N . SER A 1 66 ? -26.670 48.705 43.337 1.00 23.94 73 SER A N 1
ATOM 478 C CA . SER A 1 66 ? -26.441 48.677 44.771 1.00 23.71 73 SER A CA 1
ATOM 479 C C . SER A 1 66 ? -25.000 48.334 45.156 1.00 21.81 73 SER A C 1
ATOM 480 O O . SER A 1 66 ? -24.606 48.580 46.290 1.00 22.01 73 SER A O 1
ATOM 483 N N . VAL A 1 67 ? -24.229 47.759 44.232 1.00 20.51 74 VAL A N 1
ATOM 484 C CA . VAL A 1 67 ? -22.805 47.476 44.470 1.00 19.03 74 VAL A CA 1
ATOM 485 C C . VAL A 1 67 ? -21.943 47.887 43.271 1.00 18.68 74 VAL A C 1
ATOM 486 O O . VAL A 1 67 ? -21.738 47.101 42.351 1.00 18.50 74 VAL A O 1
ATOM 490 N N . PRO A 1 68 ? -21.465 49.137 43.258 1.00 19.03 75 PRO A N 1
ATOM 491 C CA . PRO A 1 68 ? -20.575 49.554 42.169 1.00 19.06 75 PRO A CA 1
ATOM 492 C C . PRO A 1 68 ? -19.253 48.806 42.275 1.00 17.90 75 PRO A C 1
ATOM 493 O O . PRO A 1 68 ? -18.617 48.820 43.320 1.00 18.85 75 PRO A O 1
ATOM 497 N N . GLY A 1 69 ? -18.865 48.144 41.197 1.00 17.12 76 GLY A N 1
ATOM 498 C CA . GLY A 1 69 ? -17.651 47.341 41.177 1.00 15.84 76 GLY A CA 1
ATOM 499 C C . GLY A 1 69 ? -16.470 48.137 40.667 1.00 15.73 76 GLY A C 1
ATOM 500 O O . GLY A 1 69 ? -16.619 49.219 40.121 1.00 16.97 76 GLY A O 1
ATOM 501 N N . ILE A 1 70 ? -15.289 47.567 40.851 1.00 14.88 77 ILE A N 1
ATOM 502 C CA . ILE A 1 70 ? -14.044 48.217 40.458 1.00 15.06 77 ILE A CA 1
ATOM 503 C C . ILE A 1 70 ? -13.732 48.100 38.967 1.00 15.33 77 ILE A C 1
ATOM 504 O O . ILE A 1 70 ? -13.211 49.047 38.363 1.00 15.99 77 ILE A O 1
ATOM 509 N N . ALA A 1 71 ? -14.066 46.962 38.355 1.00 14.83 78 ALA A N 1
ATOM 510 C CA . ALA A 1 71 ? -13.731 46.734 36.954 1.00 15.52 78 ALA A CA 1
ATOM 511 C C . ALA A 1 71 ? -14.937 46.144 36.245 1.00 15.97 78 ALA A C 1
ATOM 512 O O . ALA A 1 71 ? -14.886 45.046 35.709 1.00 15.69 78 ALA A O 1
ATOM 514 N N . PRO A 1 72 ? -16.037 46.910 36.221 1.00 16.85 79 PRO A N 1
ATOM 515 C CA . PRO A 1 72 ? -17.301 46.375 35.737 1.00 17.46 79 PRO A CA 1
ATOM 516 C C . PRO A 1 72 ? -17.314 45.981 34.272 1.00 18.58 79 PRO A C 1
ATOM 517 O O . PRO A 1 72 ? -18.195 45.223 33.870 1.00 19.18 79 PRO A O 1
ATOM 521 N N . GLN A 1 73 ? -16.396 46.517 33.465 1.00 19.04 80 GLN A N 1
ATOM 522 C CA . GLN A 1 73 ? -16.370 46.198 32.039 1.00 20.79 80 GLN A CA 1
ATOM 523 C C . GLN A 1 73 ? -15.426 45.060 31.660 1.00 20.61 80 GLN A C 1
ATOM 524 O O . GLN A 1 73 ? -15.402 44.640 30.508 1.00 22.07 80 GLN A O 1
ATOM 530 N N . CYS A 1 74 ? -14.653 44.541 32.609 1.00 19.20 81 CYS A N 1
ATOM 531 C CA . CYS A 1 74 ? -13.787 43.415 32.287 1.00 19.71 81 CYS A CA 1
ATOM 532 C C . CYS A 1 74 ? -14.650 42.162 32.154 1.00 20.52 81 CYS A C 1
ATOM 533 O O . CYS A 1 74 ? -15.761 42.113 32.681 1.00 21.36 81 CYS A O 1
ATOM 536 N N . ARG A 1 75 ? -14.142 41.157 31.464 1.00 21.76 82 ARG A N 1
ATOM 537 C CA . ARG A 1 75 ? -14.837 39.867 31.367 1.00 22.93 82 ARG A CA 1
ATOM 538 C C . ARG A 1 75 ? -14.559 39.011 32.591 1.00 21.34 82 ARG A C 1
ATOM 539 O O . ARG A 1 75 ? -13.400 38.848 32.992 1.00 21.03 82 ARG A O 1
ATOM 547 N N . GLY A 1 76 ? -15.626 38.504 33.211 1.00 19.77 83 GLY A N 1
ATOM 548 C CA . GLY A 1 76 ? -15.515 37.698 34.418 1.00 18.64 83 GLY A CA 1
ATOM 549 C C . GLY A 1 76 ? -15.656 36.220 34.100 1.00 19.10 83 GLY A C 1
ATOM 550 O O . GLY A 1 76 ? -16.551 35.817 33.336 1.00 20.14 83 GLY A O 1
ATOM 551 N N . LEU A 1 77 ? -14.756 35.424 34.672 1.00 18.09 84 LEU A N 1
ATOM 552 C CA . LEU 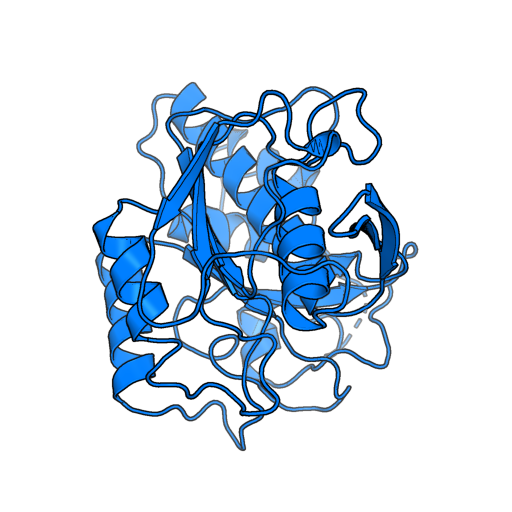A 1 77 ? -14.798 33.970 34.580 1.00 18.67 84 LEU A CA 1
ATOM 553 C C . LEU A 1 77 ? -15.084 33.446 35.973 1.00 17.78 84 LEU A C 1
ATOM 554 O O . LEU A 1 77 ? -14.258 33.582 36.903 1.00 17.07 84 LEU A O 1
ATOM 559 N N . ILE A 1 78 ? -16.279 32.898 36.157 1.00 17.91 85 ILE A N 1
ATOM 560 C CA . ILE A 1 78 ? -16.671 32.408 37.474 1.00 17.22 85 ILE A CA 1
ATOM 561 C C . ILE A 1 78 ? -16.365 30.913 37.544 1.00 17.50 85 ILE A C 1
ATOM 562 O O . ILE A 1 78 ? -16.911 30.131 36.764 1.00 18.51 85 ILE A O 1
ATOM 567 N N . VAL A 1 79 ? -15.495 30.528 38.480 1.00 16.97 86 VAL A N 1
ATOM 568 C CA . VAL A 1 79 ? -15.019 29.145 38.586 1.00 17.80 86 VAL A CA 1
ATOM 569 C C . VAL A 1 79 ? -15.280 28.685 40.015 1.00 17.65 86 VAL A C 1
ATOM 570 O O . VAL A 1 79 ? -14.412 28.802 40.893 1.00 16.52 86 VAL A O 1
ATOM 574 N N . PRO A 1 80 ? -16.498 28.181 40.278 1.00 18.22 87 PRO A N 1
ATOM 575 C CA . PRO A 1 80 ? -16.792 27.848 41.670 1.00 17.87 87 PRO A CA 1
ATOM 576 C C . PRO A 1 80 ? -15.997 26.628 42.146 1.00 18.82 87 PRO A C 1
ATOM 577 O O . PRO A 1 80 ? -16.001 25.559 41.510 1.00 20.50 87 PRO A O 1
ATOM 581 N N . ILE A 1 81 ? -15.284 26.831 43.251 1.00 18.25 88 ILE A N 1
ATOM 582 C CA . ILE A 1 81 ? -14.468 25.802 43.868 1.00 19.33 88 ILE A CA 1
ATOM 583 C C . ILE A 1 81 ? -14.883 25.587 45.316 1.00 19.02 88 ILE A C 1
ATOM 584 O O . ILE A 1 81 ? -14.778 24.470 45.805 1.00 20.41 88 ILE A O 1
ATOM 589 N N . PHE A 1 82 ? -15.355 26.639 45.989 1.00 17.80 89 PHE A N 1
ATOM 590 C CA . PHE A 1 82 ? -15.798 26.513 47.382 1.00 17.26 89 PHE A CA 1
ATOM 591 C C . PHE A 1 82 ? -17.246 26.042 47.369 1.00 17.50 89 PHE A C 1
ATOM 592 O O . PHE A 1 82 ? -17.994 26.355 46.454 1.00 17.89 89 PHE A O 1
ATOM 600 N N . SER A 1 83 ? -17.653 25.287 48.385 1.00 17.30 90 SER A N 1
ATOM 601 C CA . SER A 1 83 ? -18.966 24.646 48.368 1.00 17.81 90 SER A CA 1
ATOM 602 C C . SER A 1 83 ? -19.802 25.026 49.576 1.00 17.24 90 SER A C 1
ATOM 603 O O . SER A 1 83 ? -19.294 25.166 50.684 1.00 16.76 90 SER A O 1
ATOM 606 N N . ASP A 1 84 ? -21.107 25.152 49.363 1.00 17.29 91 ASP A N 1
ATOM 607 C CA . ASP A 1 84 ? -22.036 25.381 50.472 1.00 17.30 91 ASP A CA 1
ATOM 608 C C . ASP A 1 84 ? -22.141 24.190 51.428 1.00 18.21 91 ASP A C 1
ATOM 609 O O . ASP A 1 84 ? -22.479 24.371 52.588 1.00 18.04 91 ASP A O 1
ATOM 614 N N . ASP A 1 85 ? -21.862 22.983 50.935 1.00 18.87 92 ASP A N 1
ATOM 615 C CA . ASP A 1 85 ? -21.737 21.798 51.778 1.00 20.05 92 ASP A CA 1
ATOM 616 C C . ASP A 1 85 ? -20.716 21.994 52.904 1.00 19.37 92 ASP A C 1
ATOM 617 O O . ASP A 1 85 ? -19.760 22.745 52.755 1.00 17.69 92 ASP A O 1
ATOM 622 N N . ARG A 1 86 ? -20.932 21.303 54.015 1.00 20.35 93 ARG A N 1
ATOM 623 C CA . ARG A 1 86 ? -20.030 21.402 55.181 1.00 20.85 93 ARG A CA 1
ATOM 624 C C . ARG A 1 86 ? -18.570 21.053 54.887 1.00 20.49 93 ARG A C 1
ATOM 625 O O . ARG A 1 86 ? -17.663 21.534 55.577 1.00 19.37 93 ARG A O 1
ATOM 633 N N . ARG A 1 87 ? -18.321 20.195 53.905 1.00 20.58 94 ARG A N 1
ATOM 634 C CA . ARG A 1 87 ? -16.977 19.688 53.701 1.00 21.48 94 ARG A CA 1
ATOM 635 C C . ARG A 1 87 ? -16.054 20.787 53.195 1.00 20.28 94 ARG A C 1
ATOM 636 O O . ARG A 1 87 ? -16.439 21.610 52.388 1.00 18.46 94 ARG A O 1
ATOM 644 N N . ARG A 1 88 ? -14.831 20.786 53.696 1.00 20.65 95 ARG A N 1
ATOM 645 C CA . ARG A 1 88 ? -13.823 21.669 53.162 1.00 20.76 95 ARG A CA 1
ATOM 646 C C . ARG A 1 88 ? -13.440 21.214 51.768 1.00 21.10 95 ARG A C 1
ATOM 647 O O . ARG A 1 88 ? -13.619 20.044 51.401 1.00 22.34 95 ARG A O 1
ATOM 655 N N . ILE A 1 89 ? -12.886 22.134 50.993 1.00 20.44 96 ILE A N 1
ATOM 656 C CA . ILE A 1 89 ? -12.263 21.738 49.730 1.00 21.54 96 ILE A CA 1
ATOM 657 C C . ILE A 1 89 ? -10.754 21.657 49.950 1.00 22.45 96 ILE A C 1
ATOM 658 O O . ILE A 1 89 ? -10.235 22.176 50.935 1.00 22.39 96 ILE A O 1
ATOM 663 N N . THR A 1 90 ? -10.072 20.946 49.057 1.00 23.08 97 THR A N 1
ATOM 664 C CA . THR A 1 90 ? -8.659 20.628 49.222 1.00 22.71 97 THR A CA 1
ATOM 665 C C . THR A 1 90 ? -7.784 21.501 48.326 1.00 21.38 97 THR A C 1
ATOM 666 O O . THR A 1 90 ? -8.270 22.214 47.446 1.00 20.71 97 THR A O 1
ATOM 670 N N . GLN A 1 91 ? -6.479 21.431 48.560 1.00 20.84 98 GLN A N 1
ATOM 671 C CA . GLN A 1 91 ? -5.527 22.110 47.681 1.00 20.10 98 GLN A CA 1
ATOM 672 C C . GLN A 1 91 ? -5.598 21.559 46.259 1.00 20.70 98 GLN A C 1
ATOM 673 O O . GLN A 1 91 ? -5.344 22.294 45.309 1.00 19.90 98 GLN A O 1
ATOM 679 N N . LEU A 1 92 ? -5.950 20.291 46.106 1.00 22.07 99 LEU A N 1
ATOM 680 C CA . LEU A 1 92 ? -6.147 19.704 44.782 1.00 23.36 99 LEU A CA 1
ATOM 681 C C . LEU A 1 92 ? -7.354 20.330 44.079 1.00 22.79 99 LEU A C 1
ATOM 682 O O . LEU A 1 92 ? -7.304 20.601 42.880 1.00 22.17 99 LEU A O 1
ATOM 687 N N . ASP A 1 93 ? -8.434 20.565 44.824 1.00 22.84 100 ASP A N 1
ATOM 688 C CA . ASP A 1 93 ? -9.616 21.241 44.270 1.00 22.97 100 ASP A CA 1
ATOM 689 C C . ASP A 1 93 ? -9.267 22.657 43.803 1.00 21.03 100 ASP A C 1
ATOM 690 O O . ASP A 1 93 ? -9.745 23.126 42.772 1.00 20.89 100 ASP A O 1
ATOM 695 N N . LEU A 1 94 ? -8.474 23.356 44.600 1.00 19.32 101 LEU A N 1
ATOM 696 C CA A LEU A 1 94 ? -7.961 24.682 44.232 0.50 18.31 101 LEU A CA 1
ATOM 697 C CA B LEU A 1 94 ? -8.006 24.665 44.225 0.50 18.07 101 LEU A CA 1
ATOM 698 C C . LEU A 1 94 ? -7.155 24.587 42.957 1.00 18.15 101 LEU A C 1
ATOM 699 O O . LEU A 1 94 ? -7.323 25.398 42.041 1.00 17.07 101 LEU A O 1
ATOM 708 N N . ALA A 1 95 ? -6.260 23.605 42.901 1.00 18.24 102 ALA A N 1
ATOM 709 C CA . ALA A 1 95 ? -5.386 23.451 41.725 1.00 18.78 102 ALA A CA 1
ATOM 710 C C . ALA A 1 95 ? -6.210 23.229 40.468 1.00 19.61 102 ALA A C 1
ATOM 711 O O . ALA A 1 95 ? -5.908 23.788 39.413 1.00 19.38 102 ALA A O 1
ATOM 713 N N . ARG A 1 96 ? -7.258 22.420 40.575 1.00 20.76 103 ARG A N 1
ATOM 714 C CA . ARG A 1 96 ? -8.148 22.163 39.444 1.00 22.14 103 ARG A CA 1
ATOM 715 C C . ARG A 1 96 ? -8.821 23.446 38.951 1.00 20.77 103 ARG A C 1
ATOM 716 O O . ARG A 1 96 ? -8.940 23.670 37.747 1.00 21.36 103 ARG A O 1
ATOM 724 N N . GLY A 1 97 ? -9.257 24.288 39.879 1.00 19.24 104 GLY A N 1
ATOM 725 C CA . GLY A 1 97 ? -9.890 25.548 39.521 1.00 18.23 104 GLY A CA 1
ATOM 726 C C . GLY A 1 97 ? -8.909 26.482 38.836 1.00 17.17 104 GLY A C 1
ATOM 727 O O . GLY A 1 97 ? -9.267 27.201 37.906 1.00 16.83 104 GLY A O 1
ATOM 728 N N . ILE A 1 98 ? -7.679 26.513 39.339 1.00 16.67 105 ILE A N 1
ATOM 729 C CA . ILE A 1 98 ? -6.641 27.359 38.758 1.00 16.48 105 ILE A CA 1
ATOM 730 C C . ILE A 1 98 ? -6.372 26.931 37.311 1.00 17.99 105 ILE A C 1
ATOM 731 O O . ILE A 1 98 ? -6.341 27.762 36.406 1.00 17.96 105 ILE A O 1
ATOM 736 N N . GLU A 1 99 ? -6.210 25.633 37.079 1.00 19.72 106 GLU A N 1
ATOM 737 C CA . GLU A 1 99 ? -5.985 25.152 35.707 1.00 21.70 106 GLU A CA 1
ATOM 738 C C . GLU A 1 99 ? -7.182 25.490 34.795 1.00 21.23 106 GLU A C 1
ATOM 739 O O . GLU A 1 99 ? -6.995 25.863 33.629 1.00 21.54 106 GLU A O 1
ATOM 745 N N . ARG A 1 100 ? -8.404 25.380 35.316 1.00 20.39 107 ARG A N 1
ATOM 746 C CA . ARG A 1 100 ? -9.614 25.725 34.557 1.00 20.70 107 ARG A CA 1
ATOM 747 C C . ARG A 1 100 ? -9.537 27.183 34.105 1.00 19.60 107 ARG A C 1
ATOM 748 O O . ARG A 1 100 ? -9.809 27.519 32.958 1.00 20.41 107 ARG A O 1
ATOM 756 N N . ALA A 1 101 ? -9.152 28.047 35.034 1.00 18.24 108 ALA A N 1
ATOM 757 C CA . ALA A 1 101 ? -9.068 29.474 34.749 1.00 17.28 108 ALA A CA 1
ATOM 758 C C . ALA A 1 101 ? -7.970 29.797 33.751 1.00 17.54 108 ALA A C 1
ATOM 759 O O . ALA A 1 101 ? -8.190 30.567 32.826 1.00 17.64 108 ALA A O 1
ATOM 761 N N . VAL A 1 102 ? -6.782 29.231 33.942 1.00 17.59 109 VAL A N 1
ATOM 762 C CA . VAL A 1 102 ? -5.680 29.447 32.998 1.00 18.25 109 VAL A CA 1
ATOM 763 C C . VAL A 1 102 ? -6.102 29.001 31.591 1.00 20.02 109 VAL A C 1
ATOM 764 O O . VAL A 1 102 ? -5.886 29.714 30.589 1.00 20.37 109 VAL A O 1
ATOM 768 N N . ASN A 1 103 ? -6.714 27.818 31.499 1.00 21.50 110 ASN A N 1
ATOM 769 C CA . ASN A 1 103 ? -7.124 27.286 30.202 1.00 23.64 110 ASN A CA 1
ATOM 770 C C . ASN A 1 103 ? -8.224 28.088 29.508 1.00 23.64 110 ASN A C 1
ATOM 771 O O . ASN A 1 103 ? -8.328 28.051 28.283 1.00 25.60 110 ASN A O 1
ATOM 776 N N . ALA A 1 104 ? -8.997 28.845 30.288 1.00 22.34 111 ALA A N 1
ATOM 777 C CA . ALA A 1 104 ? -10.048 29.729 29.788 1.00 22.53 111 ALA A CA 1
ATOM 778 C C . ALA A 1 104 ? -9.521 31.139 29.473 1.00 21.86 111 ALA A C 1
ATOM 779 O O . ALA A 1 104 ? -10.299 32.028 29.107 1.00 22.79 111 ALA A O 1
ATOM 781 N N . GLY A 1 105 ? -8.211 31.339 29.585 1.00 20.99 112 GLY A N 1
ATOM 782 C CA . GLY A 1 105 ? -7.597 32.611 29.208 1.00 20.09 112 GLY A CA 1
ATOM 783 C C . GLY A 1 105 ? -7.633 33.716 30.247 1.00 18.61 112 GLY A C 1
ATOM 784 O O . GLY A 1 105 ? -7.547 34.904 29.889 1.00 18.41 112 GLY A O 1
ATOM 785 N N . ALA A 1 106 ? -7.718 33.352 31.525 1.00 17.56 113 ALA A N 1
ATOM 786 C CA . ALA A 1 106 ? -7.667 34.342 32.593 1.00 16.30 113 ALA A CA 1
ATOM 787 C C . ALA A 1 106 ? -6.346 35.103 32.553 1.00 15.81 113 ALA A C 1
ATOM 788 O O . ALA A 1 106 ? -5.294 34.507 32.337 1.00 16.47 113 ALA A O 1
ATOM 790 N N . HIS A 1 107 ? -6.410 36.413 32.786 1.00 15.01 114 HIS A N 1
ATOM 791 C CA . HIS A 1 107 ? -5.218 37.230 33.059 1.00 14.41 114 HIS A CA 1
ATOM 792 C C . HIS A 1 107 ? -4.931 37.306 34.541 1.00 13.26 114 HIS A C 1
ATOM 793 O O . HIS A 1 107 ? -3.776 37.392 34.956 1.00 13.10 114 HIS A O 1
ATOM 800 N N . ILE A 1 108 ? -5.998 37.323 35.341 1.00 12.76 115 ILE A N 1
ATOM 801 C CA . ILE A 1 108 ? -5.940 37.451 36.788 1.00 12.24 115 ILE A CA 1
ATOM 802 C C . ILE A 1 108 ? -6.844 36.374 37.361 1.00 12.08 115 ILE A C 1
ATOM 803 O O . ILE A 1 108 ? -7.927 36.119 36.819 1.00 12.75 115 ILE A O 1
ATOM 808 N N . ILE A 1 109 ? -6.366 35.723 38.418 1.00 11.86 116 ILE A N 1
ATOM 809 C CA . ILE A 1 109 ? -7.133 34.710 39.159 1.00 12.13 116 ILE A CA 1
ATOM 810 C C . ILE A 1 109 ? -7.224 35.196 40.604 1.00 11.68 116 ILE A C 1
ATOM 811 O O . ILE A 1 109 ? -6.217 35.307 41.294 1.00 11.96 116 ILE A O 1
ATOM 816 N N . ASN A 1 110 ? -8.435 35.521 41.031 1.00 11.60 117 ASN A N 1
ATOM 817 C CA . ASN A 1 110 ? -8.693 35.949 42.417 1.00 11.18 117 ASN A CA 1
ATOM 818 C C . ASN A 1 110 ? -9.007 34.726 43.258 1.00 11.65 117 ASN A C 1
ATOM 819 O O . ASN A 1 110 ? -9.959 34.004 42.966 1.00 12.08 117 ASN A O 1
ATOM 824 N N . ILE A 1 111 ? -8.216 34.500 44.301 1.00 11.66 118 ILE A N 1
ATOM 825 C CA . ILE A 1 111 ? -8.499 33.408 45.256 1.00 12.27 118 ILE A CA 1
ATOM 826 C C . ILE A 1 111 ? -8.586 34.004 46.661 1.00 12.02 118 ILE A C 1
ATOM 827 O O . ILE A 1 111 ? -7.580 34.189 47.351 1.00 11.82 118 ILE A O 1
ATOM 832 N N . SER A 1 112 ? -9.808 34.298 47.067 1.00 12.12 119 SER A N 1
ATOM 833 C CA . SER A 1 112 ? -10.088 34.839 48.390 1.00 12.58 119 SER A CA 1
ATOM 834 C C . SER A 1 112 ? -10.217 33.693 49.367 1.00 13.78 119 SER A C 1
ATOM 835 O O . SER A 1 112 ? -11.277 33.481 49.968 1.00 16.78 119 SER A O 1
ATOM 838 N N . GLY A 1 113 ? -9.159 32.917 49.493 1.00 13.72 120 GLY A N 1
ATOM 839 C CA . GLY A 1 113 ? -9.150 31.770 50.386 1.00 14.22 120 GLY A CA 1
ATOM 840 C C . GLY A 1 113 ? -7.770 31.176 50.432 1.00 13.93 120 GLY A C 1
ATOM 841 O O . GLY A 1 113 ? -6.863 31.654 49.762 1.00 13.02 120 GLY A O 1
ATOM 842 N N . GLY A 1 114 ? -7.621 30.110 51.203 1.00 14.06 121 GLY A N 1
ATOM 843 C CA . GLY A 1 114 ? -6.330 29.462 51.361 1.00 13.96 121 GLY A CA 1
ATOM 844 C C . GLY A 1 114 ? -6.328 28.587 52.587 1.00 14.86 121 GLY A C 1
ATOM 845 O O . GLY A 1 114 ? -7.378 28.341 53.188 1.00 15.44 121 GLY A O 1
ATOM 846 N N . GLU A 1 115 ? -5.144 28.098 52.934 1.00 14.96 122 GLU A N 1
ATOM 847 C CA . GLU A 1 115 ? -4.956 27.205 54.061 1.00 16.28 122 GLU A CA 1
ATOM 848 C C . GLU A 1 115 ? -3.732 27.672 54.828 1.00 14.92 122 GLU A C 1
ATOM 849 O O . GLU A 1 115 ? -2.713 28.005 54.230 1.00 13.59 122 GLU A O 1
ATOM 855 N N . LEU A 1 116 ? -3.821 27.663 56.151 1.00 14.71 123 LEU A N 1
ATOM 856 C CA . LEU A 1 116 ? -2.704 27.973 57.012 1.00 15.06 123 LEU A CA 1
ATOM 857 C C . LEU A 1 116 ? -1.638 26.880 56.905 1.00 16.39 123 LEU A C 1
ATOM 858 O O . LEU A 1 116 ? -1.969 25.688 56.836 1.00 17.05 123 LEU A O 1
ATOM 863 N N . THR A 1 117 ? -0.369 27.305 56.929 1.00 16.81 124 THR A N 1
ATOM 864 C CA . THR A 1 117 ? 0.794 26.433 56.775 1.00 18.61 124 THR A CA 1
ATOM 865 C C . THR A 1 117 ? 1.837 26.777 57.826 1.00 20.08 124 THR A C 1
ATOM 866 O O . THR A 1 117 ? 1.716 27.792 58.503 1.00 20.21 124 THR A O 1
ATOM 870 N N . ASP A 1 118 ? 2.854 25.928 57.976 1.00 21.55 125 ASP A N 1
ATOM 871 C CA . ASP A 1 118 ? 4.002 26.245 58.835 1.00 23.18 125 ASP A CA 1
ATOM 872 C C . ASP A 1 118 ? 4.955 27.268 58.183 1.00 22.84 125 ASP A C 1
ATOM 873 O O . ASP A 1 118 ? 5.388 28.220 58.845 1.00 23.94 125 ASP A O 1
ATOM 878 N N . PHE A 1 119 ? 5.265 27.050 56.906 1.00 21.86 126 PHE A N 1
ATOM 879 C CA . PHE A 1 119 ? 6.317 27.772 56.181 1.00 21.55 126 PHE A CA 1
ATOM 880 C C . PHE A 1 119 ? 5.952 28.158 54.766 1.00 20.41 126 PHE A C 1
ATOM 881 O O . PHE A 1 119 ? 6.845 28.455 53.982 1.00 21.86 126 PHE A O 1
ATOM 889 N N . GLY A 1 120 ? 4.683 28.086 54.417 1.00 18.68 127 GLY A N 1
ATOM 890 C CA . GLY A 1 120 ? 4.261 28.327 53.042 1.00 18.41 127 GLY A CA 1
ATOM 891 C C . GLY A 1 120 ? 4.419 27.103 52.155 1.00 19.13 127 GLY A C 1
ATOM 892 O O . GLY A 1 120 ? 4.417 27.230 50.916 1.00 19.68 127 GLY A O 1
ATOM 893 N N . GLU A 1 121 ? 4.563 25.935 52.776 1.00 20.11 128 GLU A N 1
ATOM 894 C CA . GLU A 1 121 ? 4.553 24.643 52.067 1.00 21.37 128 GLU A CA 1
ATOM 895 C C . GLU A 1 121 ? 3.169 24.380 51.485 1.00 20.51 128 GLU A C 1
ATOM 896 O O . GLU A 1 121 ? 2.163 24.795 52.038 1.00 19.34 128 GLU A O 1
ATOM 902 N N . ALA A 1 122 ? 3.136 23.691 50.352 1.00 21.31 129 ALA A N 1
ATOM 903 C CA . ALA A 1 122 ? 1.880 23.374 49.683 1.00 20.77 129 ALA A CA 1
ATOM 904 C C . ALA A 1 122 ? 2.003 22.015 49.016 1.00 22.27 129 ALA A C 1
ATOM 905 O O . ALA A 1 122 ? 3.109 21.527 48.761 1.00 23.07 129 ALA A O 1
ATOM 907 N N . ASP A 1 123 ? 0.853 21.405 48.771 1.00 22.76 130 ASP A N 1
ATOM 908 C CA . ASP A 1 123 ? 0.795 20.137 48.055 1.00 25.04 130 ASP A CA 1
ATOM 909 C C . ASP A 1 123 ? 1.324 20.350 46.646 1.00 24.49 130 ASP A C 1
ATOM 910 O O . ASP A 1 123 ? 1.177 21.441 46.066 1.00 22.11 130 ASP A O 1
ATOM 915 N N . GLY A 1 124 ? 1.929 19.306 46.097 1.00 25.74 131 GLY A N 1
ATOM 916 C CA . GLY A 1 124 ? 2.539 19.382 44.787 1.00 26.46 131 GLY A CA 1
ATOM 917 C C . GLY A 1 124 ? 1.572 19.802 43.693 1.00 25.90 131 GLY A C 1
ATOM 918 O O . GLY A 1 124 ? 1.970 20.504 42.767 1.00 25.66 131 GLY A O 1
ATOM 919 N N . TRP A 1 125 ? 0.305 19.391 43.791 1.00 26.22 132 TRP A N 1
ATOM 920 C CA . TRP A 1 125 ? -0.683 19.752 42.770 1.00 26.65 132 TRP A CA 1
ATOM 921 C C . TRP A 1 125 ? -0.877 21.242 42.739 1.00 23.32 132 TRP A C 1
ATOM 922 O O . TRP A 1 125 ? -1.017 21.840 41.658 1.00 21.98 132 TRP A O 1
ATOM 933 N N . LEU A 1 126 ? -0.925 21.860 43.922 1.00 21.06 133 LEU A N 1
ATOM 934 C CA . LEU A 1 126 ? -1.132 23.303 44.013 1.00 19.19 133 LEU A CA 1
ATOM 935 C C . LEU A 1 126 ? 0.127 24.039 43.567 1.00 19.24 133 LEU A C 1
ATOM 936 O O . LEU A 1 126 ? 0.028 25.027 42.846 1.00 18.00 133 LEU A O 1
ATOM 941 N N . GLU A 1 127 ? 1.301 23.551 43.971 1.00 20.46 134 GLU A N 1
ATOM 942 C CA . GLU A 1 127 ? 2.566 24.139 43.523 1.00 21.42 134 GLU A CA 1
ATOM 943 C C . GLU A 1 127 ? 2.624 24.160 41.997 1.00 21.32 134 GLU A C 1
ATOM 944 O O . GLU A 1 127 ? 3.014 25.156 41.395 1.00 20.35 134 GLU A O 1
ATOM 950 N N . ASN A 1 128 ? 2.199 23.062 41.383 1.00 21.79 135 ASN A N 1
ATOM 951 C CA . ASN A 1 128 ? 2.240 22.928 39.931 1.00 22.73 135 ASN A CA 1
ATOM 952 C C . ASN A 1 128 ? 1.271 23.880 39.254 1.00 21.20 135 ASN A C 1
ATOM 953 O O . ASN A 1 128 ? 1.579 24.438 38.204 1.00 21.13 135 ASN A O 1
ATOM 958 N N . ALA A 1 129 ? 0.094 24.065 39.846 1.00 19.76 136 ALA A N 1
ATOM 959 C CA . ALA A 1 129 ? -0.897 24.964 39.263 1.00 18.93 136 ALA A CA 1
ATOM 960 C C . ALA A 1 129 ? -0.408 26.406 39.342 1.00 18.04 136 ALA A C 1
ATOM 961 O O . ALA A 1 129 ? -0.606 27.194 38.417 1.00 17.84 136 ALA A O 1
ATOM 963 N N . VAL A 1 130 ? 0.255 26.754 40.436 1.00 17.40 137 VAL A N 1
ATOM 964 C CA . VAL A 1 130 ? 0.791 28.106 40.584 1.00 17.01 137 VAL A CA 1
ATOM 965 C C . VAL A 1 130 ? 1.967 28.315 39.629 1.00 18.07 137 VAL A C 1
ATOM 966 O O . VAL A 1 130 ? 2.115 29.391 39.041 1.00 18.21 137 VAL A O 1
ATOM 970 N N . SER A 1 131 ? 2.782 27.284 39.446 1.00 19.14 138 SER A N 1
ATOM 971 C CA . SER A 1 131 ? 3.856 27.321 38.451 1.00 20.92 138 SER A CA 1
ATOM 972 C C . SER A 1 131 ? 3.294 27.531 37.046 1.00 21.36 138 SER A C 1
ATOM 973 O O . SER A 1 131 ? 3.874 28.282 36.249 1.00 22.19 138 SER A O 1
ATOM 976 N N . LEU A 1 132 ? 2.167 26.888 36.737 1.00 21.06 139 LEU A N 1
ATOM 977 C CA . LEU A 1 132 ? 1.494 27.056 35.443 1.00 21.60 139 LEU A CA 1
ATOM 978 C C . LEU A 1 132 ? 1.105 28.523 35.229 1.00 20.59 139 LEU A C 1
ATOM 979 O O . LEU A 1 132 ? 1.271 29.062 34.130 1.00 20.38 139 LEU A O 1
ATOM 984 N N . CYS A 1 133 ? 0.569 29.161 36.264 1.00 19.35 140 CYS A N 1
ATOM 985 C CA . CYS A 1 133 ? 0.259 30.586 36.177 1.00 19.26 140 CYS A CA 1
ATOM 986 C C . CYS A 1 133 ? 1.513 31.394 35.879 1.00 20.45 140 CYS A C 1
ATOM 987 O O . CYS A 1 133 ? 1.500 32.294 35.028 1.00 19.96 140 CYS A O 1
ATOM 990 N N . ARG A 1 134 ? 2.592 31.080 36.579 1.00 21.89 141 ARG A N 1
ATOM 991 C CA . ARG A 1 134 ? 3.844 31.830 36.417 1.00 24.55 141 ARG A CA 1
ATOM 992 C C . ARG A 1 134 ? 4.378 31.660 34.996 1.00 25.55 141 ARG A C 1
ATOM 993 O O . ARG A 1 134 ? 4.814 32.634 34.358 1.00 26.56 141 ARG A O 1
ATOM 1001 N N . GLN A 1 135 ? 4.316 30.440 34.469 1.00 26.05 142 GLN A N 1
ATOM 1002 C CA . GLN A 1 135 ? 4.805 30.169 33.119 1.00 27.54 142 GLN A CA 1
ATOM 1003 C C . GLN A 1 135 ? 3.947 30.803 32.006 1.00 26.17 142 GLN A C 1
ATOM 1004 O O . GLN A 1 135 ? 4.463 31.103 30.924 1.00 27.58 142 GLN A O 1
ATOM 1010 N N . ASN A 1 136 ? 2.658 31.014 32.275 1.00 23.63 143 ASN A N 1
ATOM 1011 C CA . ASN A 1 136 ? 1.727 31.617 31.313 1.00 23.00 143 ASN A CA 1
ATOM 1012 C C . ASN A 1 136 ? 1.445 33.104 31.552 1.00 21.02 143 ASN A C 1
ATOM 1013 O O . ASN A 1 136 ? 0.585 33.694 30.884 1.00 20.71 143 ASN A O 1
ATOM 1018 N N . ASN A 1 137 ? 2.179 33.697 32.487 1.00 19.86 144 ASN A N 1
ATOM 1019 C CA . ASN A 1 137 ? 1.972 35.096 32.875 1.00 18.46 144 ASN A CA 1
ATOM 1020 C C . ASN A 1 137 ? 0.513 35.423 33.240 1.00 17.59 144 ASN A C 1
ATOM 1021 O O . ASN A 1 137 ? -0.113 36.339 32.688 1.00 17.40 144 ASN A O 1
ATOM 1026 N N . VAL A 1 138 ? -0.010 34.645 34.178 1.00 16.90 145 VAL A N 1
ATOM 1027 C CA . VAL A 1 138 ? -1.338 34.834 34.744 1.00 16.22 145 VAL A CA 1
ATOM 1028 C C . VAL A 1 138 ? -1.104 35.214 36.198 1.00 15.61 145 VAL A C 1
ATOM 1029 O O . VAL A 1 138 ? -0.375 34.512 36.897 1.00 17.64 145 VAL A O 1
ATOM 1033 N N . LEU A 1 139 ? -1.684 36.307 36.666 1.00 14.10 146 LEU A N 1
ATOM 1034 C CA . LEU A 1 139 ? -1.440 36.756 38.040 1.00 13.49 146 LEU A CA 1
ATOM 1035 C C . LEU A 1 139 ? -2.457 36.184 39.017 1.00 12.86 146 LEU A C 1
ATOM 1036 O O . LEU A 1 139 ? -3.660 36.410 38.870 1.00 12.64 146 LEU A O 1
ATOM 1041 N N . LEU A 1 140 ? -1.969 35.444 40.009 1.00 12.83 147 LEU A N 1
ATOM 1042 C CA . LEU A 1 140 ? -2.803 34.946 41.090 1.00 13.00 147 LEU A CA 1
ATOM 1043 C C . LEU A 1 140 ? -2.760 35.986 42.212 1.00 11.69 147 LEU A C 1
ATOM 1044 O O . LEU A 1 140 ? -1.676 36.383 42.636 1.00 11.44 147 LEU A O 1
ATOM 1049 N N . VAL A 1 141 ? -3.936 36.433 42.651 1.00 10.73 148 VAL A N 1
ATOM 1050 C CA . VAL A 1 141 ? -4.074 37.407 43.737 1.00 10.09 148 VAL A CA 1
ATOM 1051 C C . VAL A 1 141 ? -4.815 36.641 44.840 1.00 9.85 148 VAL A C 1
ATOM 1052 O O . VAL A 1 141 ? -5.928 36.142 44.605 1.00 10.09 148 VAL A O 1
ATOM 1056 N N . ALA A 1 142 ? -4.216 36.538 46.033 1.00 9.50 149 ALA A N 1
ATOM 1057 C CA . ALA A 1 142 ? -4.725 35.621 47.063 1.00 9.44 149 ALA A CA 1
ATOM 1058 C C . ALA A 1 142 ? -4.752 36.233 48.448 1.00 9.21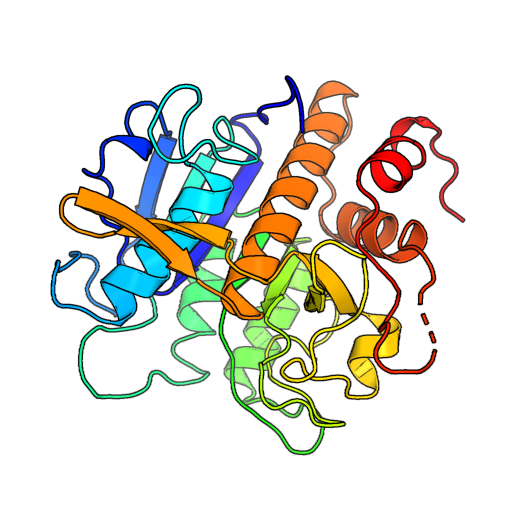 149 ALA A C 1
ATOM 1059 O O . ALA A 1 142 ? -3.850 36.984 48.821 1.00 9.21 149 ALA A O 1
ATOM 1061 N N . ALA A 1 143 ? -5.757 35.846 49.230 1.00 8.95 150 ALA A N 1
ATOM 1062 C CA . ALA A 1 143 ? -5.937 36.369 50.582 1.00 8.64 150 ALA A CA 1
ATOM 1063 C C . ALA A 1 143 ? -4.848 35.897 51.543 1.00 8.87 150 ALA A C 1
ATOM 1064 O O . ALA A 1 143 ? -4.542 34.705 51.609 1.00 9.80 150 ALA A O 1
ATOM 1066 N N . ALA A 1 144 ? -4.292 36.843 52.308 1.00 8.78 151 ALA A N 1
ATOM 1067 C CA . ALA A 1 144 ? -3.246 36.546 53.291 1.00 8.85 151 ALA A CA 1
ATOM 1068 C C . ALA A 1 144 ? -3.730 35.675 54.444 1.00 9.13 151 ALA A C 1
ATOM 1069 O O . ALA A 1 144 ? -2.923 34.986 55.080 1.00 9.11 151 ALA A O 1
ATOM 1071 N N . GLY A 1 145 ? -5.031 35.734 54.737 1.00 8.78 152 GLY A N 1
ATOM 1072 C CA . GLY A 1 145 ? -5.605 35.089 55.915 1.00 9.04 152 GLY A CA 1
ATOM 1073 C C . GLY A 1 145 ? -5.756 36.041 57.080 1.00 9.00 152 GLY A C 1
ATOM 1074 O O . GLY A 1 145 ? -5.006 37.012 57.201 1.00 8.92 152 GLY A O 1
ATOM 1075 N N . ASN A 1 146 ? -6.690 35.728 57.976 1.00 9.20 153 ASN A N 1
ATOM 1076 C CA . ASN A 1 146 ? -7.109 36.645 59.041 1.00 9.48 153 ASN A CA 1
ATOM 1077 C C . ASN A 1 146 ? -6.579 36.296 60.424 1.00 9.78 153 ASN A C 1
ATOM 1078 O O . ASN A 1 146 ? -6.969 36.918 61.414 1.00 10.01 153 ASN A O 1
ATOM 1083 N N . ASN A 1 147 ? -5.702 35.298 60.531 1.00 9.82 154 ASN A N 1
ATOM 1084 C CA . ASN A 1 147 ? -5.298 34.822 61.854 1.00 10.64 154 ASN A CA 1
ATOM 1085 C C . ASN A 1 147 ? -4.623 35.918 62.691 1.00 10.98 154 ASN A C 1
ATOM 1086 O O . ASN A 1 147 ? -4.725 35.937 63.925 1.00 12.08 154 ASN A O 1
ATOM 1091 N N . GLY A 1 148 ? -3.893 36.793 62.012 1.00 10.79 155 GLY A N 1
ATOM 1092 C CA . GLY A 1 148 ? -3.172 37.866 62.682 1.00 11.55 155 GLY A CA 1
ATOM 1093 C C . GLY A 1 148 ? -1.801 37.473 63.172 1.00 12.40 155 GLY A C 1
ATOM 1094 O O . GLY A 1 148 ? -1.216 38.170 64.005 1.00 13.09 155 GLY A O 1
ATOM 1095 N N . CYS A 1 149 ? -1.273 36.382 62.630 1.00 13.14 156 CYS A N 1
ATOM 1096 C CA . CYS A 1 149 ? -0.004 35.820 63.074 1.00 14.73 156 CYS A CA 1
ATOM 1097 C C . CYS A 1 149 ? 1.110 36.067 62.086 1.00 13.25 156 CYS A C 1
ATOM 1098 O O . CYS A 1 149 ? 0.878 36.427 60.935 1.00 11.79 156 CYS A O 1
ATOM 1101 N N . ASP A 1 150 ? 2.319 35.839 62.580 1.00 13.44 157 ASP A N 1
ATOM 1102 C CA . ASP A 1 150 ? 3.531 35.824 61.774 1.00 13.35 157 ASP A CA 1
ATOM 1103 C C . ASP A 1 150 ? 3.524 34.462 61.087 1.00 13.66 157 ASP A C 1
ATOM 1104 O O . ASP A 1 150 ? 4.265 33.550 61.462 1.00 14.82 157 ASP A O 1
ATOM 1109 N N . CYS A 1 151 ? 2.617 34.338 60.134 1.00 13.41 158 CYS A N 1
ATOM 1110 C CA . CYS A 1 151 ? 2.334 33.080 59.479 1.00 14.50 158 CYS A CA 1
ATOM 1111 C C . CYS A 1 151 ? 1.854 33.313 58.075 1.00 12.75 158 CYS A C 1
ATOM 1112 O O . CYS A 1 151 ? 1.608 34.442 57.640 1.00 11.97 158 CYS A O 1
ATOM 1115 N N . LEU A 1 152 ? 1.717 32.202 57.361 1.00 12.42 159 LEU A N 1
ATOM 1116 C CA . LEU A 1 152 ? 1.440 32.220 55.928 1.00 11.64 159 LEU A CA 1
ATOM 1117 C C . LEU A 1 152 ? 0.324 31.258 55.541 1.00 11.45 159 LEU A C 1
ATOM 1118 O O . LEU A 1 152 ? 0.302 30.117 56.038 1.00 13.05 159 LEU A O 1
ATOM 1123 N N . HIS A 1 153 ? -0.530 31.689 54.621 1.00 10.73 160 HIS A N 1
ATOM 1124 C CA . HIS A 1 153 ? -1.475 30.819 53.928 1.00 10.82 160 HIS A CA 1
ATOM 1125 C C . HIS A 1 153 ? -0.926 30.545 52.540 1.00 11.05 160 HIS A C 1
ATOM 1126 O O . HIS A 1 153 ? -0.195 31.359 51.974 1.00 11.06 160 HIS A O 1
ATOM 1133 N N . VAL A 1 154 ? -1.301 29.393 52.005 1.00 11.37 161 VAL A N 1
ATOM 1134 C CA . VAL A 1 154 ? -1.162 29.086 50.594 1.00 11.53 161 VAL A CA 1
ATOM 1135 C C . VAL A 1 154 ? -2.553 29.116 49.966 1.00 11.52 161 VAL A C 1
ATOM 1136 O O . VAL A 1 154 ? -3.543 28.690 50.585 1.00 11.94 161 VAL A O 1
ATOM 1140 N N . PRO A 1 155 ? -2.654 29.607 48.729 1.00 11.16 162 PRO A N 1
ATOM 1141 C CA . PRO A 1 155 ? -1.574 29.974 47.803 1.00 11.09 162 PRO A CA 1
ATOM 1142 C C . PRO A 1 155 ? -0.922 31.342 47.963 1.00 10.36 162 PRO A C 1
ATOM 1143 O O . PRO A 1 155 ? 0.017 31.643 47.223 1.00 10.68 162 PRO A O 1
ATOM 1147 N N . ALA A 1 156 ? -1.392 32.170 48.880 1.00 9.79 163 ALA A N 1
ATOM 1148 C CA . ALA A 1 156 ? -0.837 33.519 49.030 1.00 9.62 163 ALA A CA 1
ATOM 1149 C C . ALA A 1 156 ? 0.691 33.568 49.127 1.00 9.99 163 ALA A C 1
ATOM 1150 O O . ALA A 1 156 ? 1.293 34.520 48.621 1.00 10.38 163 ALA A O 1
ATOM 1152 N N . ALA A 1 157 ? 1.314 32.590 49.786 1.00 10.51 164 ALA A N 1
ATOM 1153 C CA . ALA A 1 157 ? 2.759 32.561 49.999 1.00 11.19 164 ALA A CA 1
ATOM 1154 C C . ALA A 1 157 ? 3.590 31.969 48.847 1.00 12.04 164 ALA A C 1
ATOM 1155 O O . ALA A 1 157 ? 4.830 31.905 48.922 1.00 13.26 164 ALA A O 1
ATOM 1157 N N . LEU A 1 158 ? 2.928 31.521 47.780 1.00 12.05 165 LEU A N 1
ATOM 1158 C CA . LEU A 1 158 ? 3.619 30.752 46.752 1.00 13.15 165 LEU A CA 1
ATOM 1159 C C . LEU A 1 158 ? 4.268 31.655 45.705 1.00 13.48 165 LEU A C 1
ATOM 1160 O O . LEU A 1 158 ? 3.950 32.830 45.618 1.00 12.51 165 LEU A O 1
ATOM 1165 N N . PRO A 1 159 ? 5.195 31.106 44.915 1.00 14.79 166 PRO A N 1
ATOM 1166 C CA . PRO A 1 159 ? 5.982 31.988 44.024 1.00 15.56 166 PRO A CA 1
ATOM 1167 C C . PRO A 1 159 ? 5.169 32.778 42.997 1.00 15.06 166 PRO A C 1
ATOM 1168 O O . PRO A 1 159 ? 4.299 32.235 42.333 1.00 15.21 166 PRO A O 1
ATOM 1172 N N . ALA A 1 160 ? 5.489 34.067 42.889 1.00 14.72 167 ALA A N 1
ATOM 1173 C CA . ALA A 1 160 ? 4.882 34.994 41.922 1.00 14.50 167 ALA A CA 1
ATOM 1174 C C . ALA A 1 160 ? 3.436 35.369 42.213 1.00 13.12 167 ALA A C 1
ATOM 1175 O O . ALA A 1 160 ? 2.796 36.044 41.407 1.00 13.15 167 ALA A O 1
ATOM 1177 N N . VAL A 1 161 ? 2.921 34.949 43.362 1.00 11.82 168 VAL A N 1
ATOM 1178 C CA . VAL A 1 161 ? 1.589 35.323 43.806 1.00 10.91 168 VAL A CA 1
ATOM 1179 C C . VAL A 1 161 ? 1.642 36.723 44.402 1.00 10.34 168 VAL A C 1
ATOM 1180 O O . VAL A 1 161 ? 2.683 37.153 44.912 1.00 10.84 168 VAL A O 1
ATOM 1184 N N . LEU A 1 162 ? 0.543 37.440 44.283 1.00 9.98 169 LEU A N 1
ATOM 1185 C CA . LEU A 1 162 ? 0.347 38.698 44.998 1.00 9.61 169 LEU A CA 1
ATOM 1186 C C . LEU A 1 162 ? -0.570 38.425 46.181 1.00 9.31 169 LEU A C 1
ATOM 1187 O O . LEU A 1 162 ? -1.754 38.121 45.998 1.00 9.33 169 LEU A O 1
ATOM 1192 N N . ALA A 1 163 ? -0.005 38.467 47.385 1.00 9.28 170 ALA A N 1
ATOM 1193 C CA . ALA A 1 163 ? -0.746 38.251 48.610 1.00 8.80 170 ALA A CA 1
ATOM 1194 C C . ALA A 1 163 ? -1.389 39.550 49.062 1.00 8.61 170 ALA A C 1
ATOM 1195 O O . ALA A 1 163 ? -0.806 40.643 48.889 1.00 9.09 170 ALA A O 1
ATOM 1197 N N . VAL A 1 164 ? -2.578 39.461 49.656 1.00 8.38 171 VAL A N 1
ATOM 1198 C CA . VAL A 1 164 ? -3.300 40.658 50.053 1.00 8.52 171 VAL A CA 1
ATOM 1199 C C . VAL A 1 164 ? -3.743 40.561 51.506 1.00 8.65 171 VAL A C 1
ATOM 1200 O O . VAL A 1 164 ? -4.494 39.650 51.889 1.00 8.94 171 VAL A O 1
ATOM 1204 N N . GLY A 1 165 ? -3.260 41.504 52.301 1.00 9.07 172 GLY A N 1
ATOM 1205 C CA . GLY A 1 165 ? -3.729 41.708 53.673 1.00 9.07 172 GLY A CA 1
ATOM 1206 C C . GLY A 1 165 ? -4.730 42.839 53.754 1.00 9.61 172 GLY A C 1
ATOM 1207 O O . GLY A 1 165 ? -4.987 43.520 52.764 1.00 9.77 172 GLY A O 1
ATOM 1208 N N . ALA A 1 166 ? -5.278 43.045 54.959 1.00 9.88 173 ALA A N 1
ATOM 1209 C CA . ALA A 1 166 ? -6.347 44.008 55.188 1.00 10.70 173 ALA A CA 1
ATOM 1210 C C . ALA A 1 166 ? -5.908 45.182 56.046 1.00 11.60 173 ALA A C 1
ATOM 1211 O O . ALA A 1 166 ? -5.236 45.001 57.074 1.00 11.66 173 ALA A O 1
ATOM 1213 N N . MET A 1 167 ? -6.303 46.380 55.621 1.00 12.30 174 MET A N 1
ATOM 1214 C CA . MET A 1 167 ? -6.099 47.592 56.386 1.00 13.62 174 MET A CA 1
ATOM 1215 C C . MET A 1 167 ? -7.448 48.278 56.604 1.00 15.32 174 MET A C 1
ATOM 1216 O O . MET A 1 167 ? -8.438 48.002 55.909 1.00 14.90 174 MET A O 1
ATOM 1221 N N . ASP A 1 168 ? -7.476 49.168 57.579 1.00 17.34 175 ASP A N 1
ATOM 1222 C CA . ASP A 1 168 ? -8.660 49.988 57.834 1.00 20.20 175 ASP A CA 1
ATOM 1223 C C . ASP A 1 168 ? -8.636 51.234 56.958 1.00 22.11 175 ASP A C 1
ATOM 1224 O O . ASP A 1 168 ? -7.721 51.420 56.156 1.00 20.95 175 ASP A O 1
ATOM 1229 N N . ASP A 1 169 ? -9.649 52.083 57.101 1.00 25.45 176 ASP A N 1
ATOM 1230 C CA . ASP A 1 169 ? -9.778 53.257 56.233 1.00 28.67 176 ASP A CA 1
ATOM 1231 C C . ASP A 1 169 ? -8.760 54.360 56.541 1.00 29.69 176 ASP A C 1
ATOM 1232 O O . ASP A 1 169 ? -8.683 55.342 55.797 1.00 32.10 176 ASP A O 1
ATOM 1237 N N . HIS A 1 170 ? -8.000 54.211 57.625 1.00 29.58 177 HIS A N 1
ATOM 1238 C CA . HIS A 1 170 ? -6.891 55.123 57.943 1.00 30.87 177 HIS A CA 1
ATOM 1239 C C . HIS A 1 170 ? -5.550 54.612 57.492 1.00 28.24 177 HIS A C 1
ATOM 1240 O O . HIS A 1 170 ? -4.528 55.245 57.757 1.00 29.04 177 HIS A O 1
ATOM 1247 N N . GLY A 1 171 ? -5.521 53.450 56.839 1.00 24.80 178 GLY A N 1
ATOM 1248 C CA . GLY A 1 171 ? -4.280 52.874 56.347 1.00 23.27 178 GLY A CA 1
ATOM 1249 C C . GLY A 1 171 ? -3.498 52.073 57.377 1.00 22.82 178 GLY A C 1
ATOM 1250 O O . GLY A 1 171 ? -2.313 51.794 57.183 1.00 23.24 178 GLY A O 1
ATOM 1251 N N . HIS A 1 172 ? -4.147 51.675 58.467 1.00 21.67 179 HIS A N 1
ATOM 1252 C CA . HIS A 1 172 ? -3.479 50.853 59.469 1.00 21.30 179 HIS A CA 1
ATOM 1253 C C . HIS A 1 172 ? -3.820 49.410 59.248 1.00 18.47 179 HIS A C 1
ATOM 1254 O O . HIS A 1 172 ? -4.977 49.103 59.027 1.00 17.47 179 HIS A O 1
ATOM 1261 N N . PRO A 1 173 ? -2.825 48.506 59.329 1.00 17.30 180 PRO A N 1
ATOM 1262 C CA . PRO A 1 173 ? -3.183 47.106 59.183 1.00 16.04 180 PRO A CA 1
ATOM 1263 C C . PRO A 1 173 ? -4.163 46.650 60.252 1.00 15.85 180 PRO A C 1
ATOM 1264 O O . PRO A 1 173 ? -4.090 47.114 61.397 1.00 16.97 180 PRO A O 1
ATOM 1268 N N . LEU A 1 174 ? -5.080 45.780 59.860 1.00 14.80 181 LEU A N 1
ATOM 1269 C CA . LEU A 1 174 ? -6.012 45.192 60.826 1.00 15.04 181 LEU A CA 1
ATOM 1270 C C . LEU A 1 174 ? -5.262 44.188 61.686 1.00 14.62 181 LEU A C 1
ATOM 1271 O O . LEU A 1 174 ? -4.316 43.565 61.212 1.00 13.80 181 LEU A O 1
ATOM 1276 N N . ASP A 1 175 ? -5.725 43.988 62.918 1.00 14.70 182 ASP A N 1
ATOM 1277 C CA . ASP A 1 175 ? -5.109 43.005 63.807 1.00 15.09 182 ASP A CA 1
ATOM 1278 C C . ASP A 1 175 ? -5.245 41.628 63.153 1.00 13.20 182 ASP A C 1
ATOM 1279 O O . ASP A 1 175 ? -4.319 40.820 63.185 1.00 12.46 182 ASP A O 1
ATOM 1284 N N . PHE A 1 176 ? -6.415 41.384 62.574 1.00 12.42 183 PHE A N 1
ATOM 1285 C CA . PHE A 1 176 ? -6.763 40.071 62.028 1.00 11.68 183 PHE A CA 1
ATOM 1286 C C . PHE A 1 176 ? -6.370 39.979 60.564 1.00 10.82 183 PHE A C 1
ATOM 1287 O O . PHE A 1 176 ? -7.199 39.868 59.654 1.00 10.90 183 PHE A O 1
ATOM 1295 N N . SER A 1 177 ? -5.063 40.017 60.349 1.00 10.42 184 SER A N 1
ATOM 1296 C CA . SER A 1 177 ? -4.489 39.940 59.019 1.00 9.82 184 SER A CA 1
ATOM 1297 C C . SER A 1 177 ? -3.069 39.401 59.167 1.00 9.63 184 SER A C 1
ATOM 1298 O O . SER A 1 177 ? -2.291 39.896 59.985 1.00 10.03 184 SER A O 1
ATOM 1301 N N . ASN A 1 178 ? -2.722 38.365 58.413 1.00 9.15 185 ASN A N 1
ATOM 1302 C CA . ASN A 1 178 ? -1.435 37.679 58.589 1.00 9.33 185 ASN A CA 1
ATOM 1303 C C . ASN A 1 178 ? -0.254 38.431 58.008 1.00 9.25 185 ASN A C 1
ATOM 1304 O O . ASN A 1 178 ? -0.395 39.131 57.012 1.00 9.85 185 ASN A O 1
ATOM 1309 N N . TRP A 1 179 ? 0.919 38.226 58.594 1.00 9.63 186 TRP A N 1
ATOM 1310 C CA . TRP A 1 179 ? 2.103 39.024 58.260 1.00 9.82 186 TRP A CA 1
ATOM 1311 C C . TRP A 1 179 ? 3.385 38.210 58.265 1.00 10.59 186 TRP A C 1
ATOM 1312 O O . TRP A 1 179 ? 4.454 38.703 58.584 1.00 11.04 186 TRP A O 1
ATOM 1323 N N . GLY A 1 180 ? 3.285 36.953 57.846 1.00 10.66 187 GLY A N 1
ATOM 1324 C CA . GLY A 1 180 ? 4.454 36.092 57.733 1.00 11.55 187 GLY A CA 1
ATOM 1325 C C . GLY A 1 180 ? 5.493 36.629 56.758 1.00 12.13 187 GLY A C 1
ATOM 1326 O O . GLY A 1 180 ? 5.186 37.484 55.924 1.00 11.69 187 GLY A O 1
ATOM 1327 N N . SER A 1 181 ? 6.700 36.106 56.852 1.00 13.57 188 SER A N 1
ATOM 1328 C CA . SER A 1 181 ? 7.873 36.730 56.175 1.00 14.99 188 SER A CA 1
ATOM 1329 C C . SER A 1 181 ? 7.695 36.903 54.679 1.00 14.37 188 SER A C 1
ATOM 1330 O O . SER A 1 181 ? 8.064 37.923 54.131 1.00 13.99 188 SER A O 1
ATOM 1333 N N . THR A 1 182 ? 7.126 35.909 54.011 1.00 13.89 189 THR A N 1
ATOM 1334 C CA . THR A 1 182 ? 7.005 35.968 52.551 1.00 13.87 189 THR A CA 1
ATOM 1335 C C . THR A 1 182 ? 6.128 37.106 52.102 1.00 13.16 189 THR A C 1
ATOM 1336 O O . THR A 1 182 ? 6.321 37.655 51.012 1.00 13.15 189 THR A O 1
ATOM 1340 N N . TYR A 1 183 ? 5.184 37.493 52.948 1.00 12.53 190 TYR A N 1
ATOM 1341 C CA . TYR A 1 183 ? 4.304 38.609 52.632 1.00 12.47 190 TYR A CA 1
ATOM 1342 C C . TYR A 1 183 ? 5.021 39.958 52.669 1.00 13.76 190 TYR A C 1
ATOM 1343 O O . TYR A 1 183 ? 4.508 40.921 52.110 1.00 13.56 190 TYR A O 1
ATOM 1352 N N . GLU A 1 184 ? 6.168 40.061 53.322 1.00 15.78 191 GLU A N 1
ATOM 1353 C CA . GLU A 1 184 ? 6.923 41.315 53.302 1.00 18.36 191 GLU A CA 1
ATOM 1354 C C . GLU A 1 184 ? 7.438 41.581 51.895 1.00 18.21 191 GLU A C 1
ATOM 1355 O O . GLU A 1 184 ? 7.694 42.741 51.536 1.00 18.83 191 GLU A O 1
ATOM 1361 N N . GLN A 1 185 ? 7.621 40.523 51.107 1.00 17.34 192 GLN A N 1
ATOM 1362 C CA . GLN A 1 185 ? 8.141 40.661 49.747 1.00 18.30 192 GLN A CA 1
ATOM 1363 C C . GLN A 1 185 ? 7.040 40.711 48.710 1.00 16.11 192 GLN A C 1
ATOM 1364 O O . GLN A 1 185 ? 7.196 41.372 47.680 1.00 16.57 192 GLN A O 1
ATOM 1370 N N . GLN A 1 186 ? 5.949 39.979 48.936 1.00 13.49 193 GLN A N 1
ATOM 1371 C CA . GLN A 1 186 ? 4.921 39.857 47.904 1.00 12.61 193 GLN A CA 1
ATOM 1372 C C . GLN A 1 186 ? 3.508 40.166 48.357 1.00 11.23 193 GLN A C 1
ATOM 1373 O O . GLN A 1 186 ? 2.543 39.859 47.643 1.00 10.79 193 GLN A O 1
ATOM 1379 N N . GLY A 1 187 ? 3.369 40.781 49.525 1.00 10.77 194 GLY A N 1
ATOM 1380 C CA . GLY A 1 187 ? 2.054 41.133 50.035 1.00 10.15 194 GLY A CA 1
ATOM 1381 C C . GLY A 1 187 ? 1.839 42.636 50.072 1.00 10.32 194 GLY A C 1
ATOM 1382 O O . GLY A 1 187 ? 2.765 43.397 50.307 1.00 10.75 194 GLY A O 1
ATOM 1383 N N . ILE A 1 188 ? 0.594 43.042 49.844 1.00 10.24 195 ILE A N 1
ATOM 1384 C CA . ILE A 1 188 ? 0.201 44.426 50.005 1.00 10.95 195 ILE A CA 1
ATOM 1385 C C . ILE A 1 188 ? -1.078 44.499 50.825 1.00 10.54 195 ILE A C 1
ATOM 1386 O O . ILE A 1 188 ? -1.864 43.559 50.831 1.00 9.62 195 ILE A O 1
ATOM 1391 N N . LEU A 1 189 ? -1.262 45.617 51.496 1.00 10.86 196 LEU A N 1
ATOM 1392 C CA . LEU A 1 189 ? -2.492 45.857 52.255 1.00 11.13 196 LEU A CA 1
ATOM 1393 C C . LEU A 1 189 ? -3.516 46.564 51.390 1.00 11.36 196 LEU A C 1
ATOM 1394 O O . LEU A 1 189 ? -3.207 47.552 50.704 1.00 12.36 196 LEU A O 1
ATOM 1399 N N . ALA A 1 190 ? -4.760 46.112 51.464 1.00 10.79 197 ALA A N 1
ATOM 1400 C CA . ALA A 1 190 ? -5.848 46.792 50.778 1.00 10.80 197 ALA A CA 1
ATOM 1401 C C . ALA A 1 190 ? -7.011 46.929 51.754 1.00 11.56 197 ALA A C 1
ATOM 1402 O O . ALA A 1 190 ? -7.039 46.278 52.800 1.00 11.15 197 ALA A O 1
ATOM 1404 N N . PRO A 1 191 ? -7.981 47.802 51.448 1.00 12.27 198 PRO A N 1
ATOM 1405 C CA . PRO A 1 191 ? -9.074 47.997 52.386 1.00 13.20 198 PRO A CA 1
ATOM 1406 C C . PRO A 1 191 ? -9.792 46.690 52.661 1.00 13.06 198 PRO A C 1
ATOM 1407 O O . PRO A 1 191 ? -10.143 45.977 51.718 1.00 12.90 198 PRO A O 1
ATOM 1411 N N . GLY A 1 192 ? -9.967 46.366 53.932 1.00 13.74 199 GLY A N 1
ATOM 1412 C CA . GLY A 1 192 ? -10.591 45.097 54.312 1.00 14.03 199 GLY A CA 1
ATOM 1413 C C . GLY A 1 192 ? -11.617 45.186 55.422 1.00 15.12 199 GLY A C 1
ATOM 1414 O O . GLY A 1 192 ? -11.994 44.163 55.974 1.00 15.02 199 GLY A O 1
ATOM 1415 N N . GLU A 1 193 ? -12.070 46.394 55.759 1.00 16.77 200 GLU A N 1
ATOM 1416 C CA . GLU A 1 193 ? -13.047 46.593 56.805 1.00 19.06 200 GLU A CA 1
ATOM 1417 C C . GLU A 1 193 ? -14.361 47.107 56.215 1.00 18.82 200 GLU A C 1
ATOM 1418 O O . GLU A 1 193 ? -14.372 48.124 55.530 1.00 18.84 200 GLU A O 1
ATOM 1424 N N . ASP A 1 194 ? -15.449 46.389 56.493 1.00 19.02 201 ASP A N 1
ATOM 1425 C CA . ASP A 1 194 ? -16.798 46.813 56.109 1.00 20.21 201 ASP A CA 1
ATOM 1426 C C . ASP A 1 194 ? -16.905 47.112 54.613 1.00 18.51 201 ASP A C 1
ATOM 1427 O O . ASP A 1 194 ? -17.408 48.167 54.186 1.00 18.88 201 ASP A O 1
ATOM 1432 N N . ILE A 1 195 ? -16.453 46.156 53.811 1.00 16.51 202 ILE A N 1
ATOM 1433 C CA . ILE A 1 195 ? -16.488 46.266 52.363 1.00 15.83 202 ILE A CA 1
ATOM 1434 C C . ILE A 1 195 ? -17.867 45.856 51.824 1.00 16.21 202 ILE A C 1
ATOM 1435 O O . ILE A 1 195 ? -18.366 44.759 52.133 1.00 16.05 202 ILE A O 1
ATOM 1440 N N . LEU A 1 196 ? -18.478 46.750 51.043 1.00 16.46 203 LEU A N 1
ATOM 1441 C CA . LEU A 1 196 ? -19.828 46.527 50.492 1.00 17.14 203 LEU A CA 1
ATOM 1442 C C . LEU A 1 196 ? -19.802 45.443 49.418 1.00 16.54 203 LEU A C 1
ATOM 1443 O O . LEU A 1 196 ? -18.917 45.409 48.565 1.00 16.60 203 LEU A O 1
ATOM 1448 N N . GLY A 1 197 ? -20.759 44.526 49.485 1.00 16.71 204 GLY A N 1
ATOM 1449 C CA . GLY A 1 197 ? -20.906 43.525 48.440 1.00 16.35 204 GLY A CA 1
ATOM 1450 C C . GLY A 1 197 ? -22.320 42.976 48.430 1.00 17.23 204 GLY A C 1
ATOM 1451 O O . GLY A 1 197 ? -23.120 43.266 49.315 1.00 18.44 204 GLY A O 1
ATOM 1452 N N . ALA A 1 198 ? -22.618 42.201 47.397 1.00 17.32 205 ALA A N 1
ATOM 1453 C CA . ALA A 1 198 ? -23.930 41.609 47.180 1.00 18.62 205 ALA A CA 1
ATOM 1454 C C . ALA A 1 198 ? -24.190 40.351 48.006 1.00 19.29 205 ALA A C 1
ATOM 1455 O O . ALA A 1 198 ? -23.266 39.595 48.304 1.00 18.53 205 ALA A O 1
ATOM 1457 N N . LYS A 1 199 ? -25.458 40.148 48.349 1.00 20.62 206 LYS A N 1
ATOM 1458 C CA . LYS A 1 199 ? -25.939 38.932 49.028 1.00 21.80 206 LYS A CA 1
ATOM 1459 C C . LYS A 1 199 ? -26.726 38.083 48.051 1.00 22.79 206 LYS A C 1
ATOM 1460 O O . LYS A 1 199 ? -27.571 38.618 47.334 1.00 23.39 206 LYS A O 1
ATOM 1466 N N . PRO A 1 200 ? -26.494 36.763 48.036 1.00 22.76 207 PRO A N 1
ATOM 1467 C CA . PRO A 1 200 ? -27.291 35.924 47.156 1.00 24.13 207 PRO A CA 1
ATOM 1468 C C . PRO A 1 200 ? -28.768 36.029 47.495 1.00 25.89 207 PRO A C 1
ATOM 1469 O O . PRO A 1 200 ? -29.150 36.019 48.663 1.00 26.67 207 PRO A O 1
ATOM 1473 N N . GLY A 1 201 ? -29.586 36.156 46.460 1.00 27.15 208 GLY A N 1
ATOM 1474 C CA . GLY A 1 201 ? -31.017 36.307 46.629 1.00 29.04 208 GLY A CA 1
ATOM 1475 C C . GLY A 1 201 ? -31.487 37.737 46.813 1.00 29.79 208 GLY A C 1
ATOM 1476 O O . GLY A 1 201 ? -32.706 37.989 46.869 1.00 32.14 208 GLY A O 1
ATOM 1477 N N . GLY A 1 202 ? -30.543 38.665 46.930 1.00 28.56 209 GLY A N 1
ATOM 1478 C CA . GLY A 1 202 ? -30.836 40.097 46.962 1.00 28.92 209 GLY A CA 1
ATOM 1479 C C . GLY A 1 202 ? -30.281 40.785 48.194 1.00 28.05 209 GLY A C 1
ATOM 1480 O O . GLY A 1 202 ? -30.035 40.148 49.219 1.00 28.58 209 GLY A O 1
ATOM 1481 N N . GLY A 1 203 ? -30.096 42.097 48.084 1.00 27.60 210 GLY A N 1
ATOM 1482 C CA . GLY A 1 203 ? -29.603 42.909 49.178 1.00 26.87 210 GLY A CA 1
ATOM 1483 C C . GLY A 1 203 ? -28.093 43.010 49.161 1.00 24.85 210 GLY A C 1
ATOM 1484 O O . GLY A 1 203 ? -27.419 42.463 48.283 1.00 23.07 210 GLY A O 1
ATOM 1485 N N . THR A 1 204 ? -27.567 43.749 50.123 1.00 24.56 211 THR A N 1
ATOM 1486 C CA . THR A 1 204 ? -26.126 43.927 50.242 1.00 23.37 211 THR A CA 1
ATOM 1487 C C . THR A 1 204 ? -25.721 43.781 51.688 1.00 23.47 211 THR A C 1
ATOM 1488 O O . THR A 1 204 ? -26.559 43.819 52.590 1.00 24.45 211 THR A O 1
ATOM 1492 N N . GLU A 1 205 ? -24.420 43.621 51.898 1.00 22.59 212 GLU A N 1
ATOM 1493 C CA . GLU A 1 205 ? -23.868 43.508 53.235 1.00 23.53 212 GLU A CA 1
ATOM 1494 C C . GLU A 1 205 ? -22.452 44.053 53.206 1.00 21.45 212 GLU A C 1
ATOM 1495 O O . GLU A 1 205 ? -21.809 43.996 52.167 1.00 19.55 212 GLU A O 1
ATOM 1501 N N . ARG A 1 206 ? -21.996 44.586 54.340 1.00 21.07 213 ARG A N 1
ATOM 1502 C CA . ARG A 1 206 ? -20.588 44.975 54.511 1.00 20.11 213 ARG A CA 1
ATOM 1503 C C . ARG A 1 206 ? -19.844 43.955 55.357 1.00 19.10 213 ARG A C 1
ATOM 1504 O O . ARG A 1 206 ? -20.247 43.651 56.494 1.00 19.82 213 ARG A O 1
ATOM 1512 N N . LEU A 1 207 ? -18.768 43.427 54.776 1.00 17.60 214 LEU A N 1
ATOM 1513 C CA . LEU A 1 207 ? -18.005 42.338 55.394 1.00 17.11 214 LEU A CA 1
ATOM 1514 C C . LEU A 1 207 ? -16.545 42.745 55.557 1.00 16.22 214 LEU A C 1
ATOM 1515 O O . LEU A 1 207 ? -16.043 43.603 54.827 1.00 15.85 214 LEU A O 1
ATOM 1520 N N . SER A 1 208 ? -15.870 42.105 56.505 1.00 16.49 215 SER A N 1
ATOM 1521 C CA . SER A 1 208 ? -14.476 42.411 56.778 1.00 15.49 215 SER A CA 1
ATOM 1522 C C . SER A 1 208 ? -13.628 41.166 56.667 1.00 14.53 215 SER A C 1
ATOM 1523 O O . SER A 1 208 ? -14.082 40.050 56.969 1.00 15.68 215 SER A O 1
ATOM 1526 N N . GLY A 1 209 ? -12.397 41.365 56.217 1.00 13.30 216 GLY A N 1
ATOM 1527 C CA . GLY A 1 209 ? -11.445 40.266 56.135 1.00 12.66 216 GLY A CA 1
ATOM 1528 C C . GLY A 1 209 ? -10.562 40.365 54.921 1.00 11.55 216 GLY A C 1
ATOM 1529 O O . GLY A 1 209 ? -10.840 41.108 53.975 1.00 11.14 216 GLY A O 1
ATOM 1530 N N . THR A 1 210 ? -9.484 39.584 54.920 1.00 11.04 217 THR A N 1
ATOM 1531 C CA . THR A 1 210 ? -8.595 39.567 53.772 1.00 10.17 217 THR A CA 1
ATOM 1532 C C . THR A 1 210 ? -9.277 39.045 52.507 1.00 9.99 217 THR A C 1
ATOM 1533 O O . THR A 1 210 ? -8.857 39.397 51.411 1.00 9.84 217 THR A O 1
ATOM 1537 N N . ALA A 1 211 ? -10.328 38.226 52.659 1.00 10.77 218 ALA A N 1
ATOM 1538 C CA . ALA A 1 211 ? -11.090 37.758 51.496 1.00 11.06 218 ALA A CA 1
ATOM 1539 C C . ALA A 1 211 ? -11.732 38.876 50.697 1.00 11.00 218 ALA A C 1
ATOM 1540 O O . ALA A 1 211 ? -12.034 38.692 49.520 1.00 11.34 218 ALA A O 1
ATOM 1542 N N . PHE A 1 212 ? -11.986 40.010 51.333 1.00 11.57 219 PHE A N 1
ATOM 1543 C CA . PHE A 1 212 ? -12.683 41.126 50.696 1.00 12.17 219 PHE A CA 1
ATOM 1544 C C . PHE A 1 212 ? -11.719 42.207 50.227 1.00 11.97 219 PHE A C 1
ATOM 1545 O O . PHE A 1 212 ? -11.990 42.921 49.251 1.00 12.69 219 PHE A O 1
ATOM 1553 N N . ALA A 1 213 ? -10.561 42.274 50.862 1.00 11.46 220 ALA A N 1
ATOM 1554 C CA . ALA A 1 213 ? -9.444 43.111 50.376 1.00 10.98 220 ALA A CA 1
ATOM 1555 C C . ALA A 1 213 ? -8.878 42.564 49.069 1.00 10.61 220 ALA A C 1
ATOM 1556 O O . ALA A 1 213 ? -8.502 43.318 48.172 1.00 10.48 220 ALA A O 1
ATOM 1558 N N . THR A 1 214 ? -8.814 41.233 48.965 1.00 10.46 221 THR A N 1
ATOM 1559 C CA . THR A 1 214 ? -8.243 40.554 47.801 1.00 10.12 221 THR A CA 1
ATOM 1560 C C . THR A 1 214 ? -8.873 41.016 46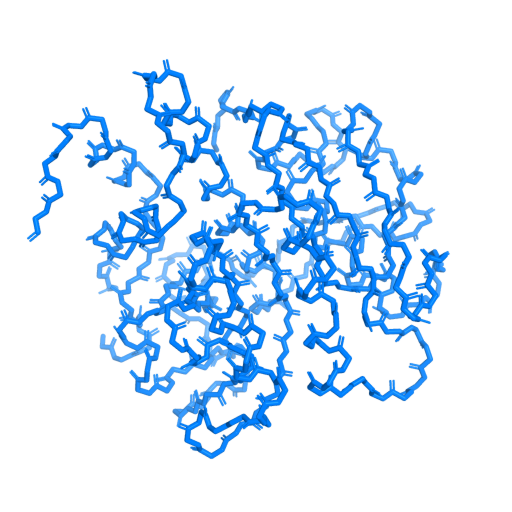.467 1.00 10.05 221 THR A C 1
ATOM 1561 O O . THR A 1 214 ? -8.139 41.395 45.561 1.00 10.06 221 THR A O 1
ATOM 1565 N N . PRO A 1 215 ? -10.218 41.004 46.337 1.00 10.25 222 PRO A N 1
ATOM 1566 C CA . PRO A 1 215 ? -10.831 41.441 45.075 1.00 10.50 222 PRO A CA 1
ATOM 1567 C C . PRO A 1 215 ? -10.646 42.908 44.755 1.00 10.23 222 PRO A C 1
ATOM 1568 O O . PRO A 1 215 ? -10.733 43.289 43.577 1.00 10.55 222 PRO A O 1
ATOM 1572 N N . ILE A 1 216 ? -10.397 43.741 45.759 1.00 10.24 223 ILE A N 1
ATOM 1573 C CA . ILE A 1 216 ? -10.081 45.136 45.488 1.00 10.46 223 ILE A CA 1
ATOM 1574 C C . ILE A 1 216 ? -8.779 45.186 44.704 1.00 10.13 223 ILE A C 1
ATOM 1575 O O . ILE A 1 216 ? -8.657 45.890 43.691 1.00 10.36 223 ILE A O 1
ATOM 1580 N N . VAL A 1 217 ? -7.779 44.444 45.160 1.00 9.75 224 VAL A N 1
ATOM 1581 C CA . VAL A 1 217 ? -6.505 44.368 44.434 1.00 9.73 224 VAL A CA 1
ATOM 1582 C C . VAL A 1 217 ? -6.672 43.719 43.057 1.00 9.97 224 VAL A C 1
ATOM 1583 O O . VAL A 1 217 ? -6.114 44.206 42.073 1.00 10.22 224 VAL A O 1
ATOM 1587 N N . SER A 1 218 ? -7.449 42.641 42.949 1.00 10.11 225 SER A N 1
ATOM 1588 C CA . SER A 1 218 ? -7.688 42.020 41.644 1.00 10.53 225 SER A CA 1
ATOM 1589 C C . SER A 1 218 ? -8.334 43.012 40.680 1.00 10.48 225 SER A C 1
ATOM 1590 O O . SER A 1 218 ? -7.957 43.086 39.506 1.00 11.41 225 SER A O 1
ATOM 1593 N N . GLY A 1 219 ? -9.298 43.775 41.183 1.00 10.68 226 GLY A N 1
ATOM 1594 C CA . GLY A 1 219 ? -9.952 44.805 40.369 1.00 10.88 226 GLY A CA 1
ATOM 1595 C C . GLY A 1 219 ? -9.000 45.878 39.883 1.00 10.73 226 GLY A C 1
ATOM 1596 O O . GLY A 1 219 ? -9.001 46.238 38.683 1.00 10.78 226 GLY A O 1
ATOM 1597 N N . VAL A 1 220 ? -8.173 46.387 40.799 1.00 10.53 227 VAL A N 1
ATOM 1598 C CA . VAL A 1 220 ? -7.179 47.394 40.422 1.00 10.42 227 VAL A CA 1
ATOM 1599 C C . VAL A 1 220 ? -6.188 46.816 39.403 1.00 10.25 227 VAL A C 1
ATOM 1600 O O . VAL A 1 220 ? -5.832 47.489 38.413 1.00 10.27 227 VAL A O 1
ATOM 1604 N N . ALA A 1 221 ? -5.739 45.581 39.618 1.00 9.93 228 ALA A N 1
ATOM 1605 C CA . ALA A 1 221 ? -4.844 44.904 38.666 1.00 9.79 228 ALA A CA 1
ATOM 1606 C C . ALA A 1 221 ? -5.491 44.831 37.292 1.00 10.28 228 ALA A C 1
ATOM 1607 O O . ALA A 1 221 ? -4.831 45.041 36.277 1.00 10.14 228 ALA A O 1
ATOM 1609 N N . ALA A 1 222 ? -6.790 44.549 37.256 1.00 10.26 229 ALA A N 1
ATOM 1610 C CA . ALA A 1 222 ? -7.513 44.480 35.999 1.00 10.88 229 ALA A CA 1
ATOM 1611 C C . ALA A 1 222 ? -7.552 45.838 35.304 1.00 11.08 229 ALA A C 1
ATOM 1612 O O . ALA A 1 222 ? -7.399 45.914 34.091 1.00 11.69 229 ALA A O 1
ATOM 1614 N N . LEU A 1 223 ? -7.730 46.912 36.064 1.00 10.78 230 LEU A N 1
ATOM 1615 C CA . LEU A 1 223 ? -7.690 48.255 35.506 1.00 10.96 230 LEU A CA 1
ATOM 1616 C C . LEU A 1 223 ? -6.302 48.602 34.969 1.00 10.89 230 LEU A C 1
ATOM 1617 O O . LEU A 1 223 ? -6.200 49.264 33.940 1.00 10.94 230 LEU A O 1
ATOM 1622 N N . LEU A 1 224 ? -5.251 48.161 35.648 1.00 10.02 231 LEU A N 1
ATOM 1623 C CA . LEU A 1 224 ? -3.889 48.400 35.144 1.00 10.31 231 LEU A CA 1
ATOM 1624 C C . LEU A 1 224 ? -3.633 47.632 33.841 1.00 10.87 231 LEU A C 1
ATOM 1625 O O . LEU A 1 224 ? -3.057 48.176 32.899 1.00 11.20 231 LEU A O 1
ATOM 1630 N N . LEU A 1 225 ? -4.066 46.381 33.760 1.00 10.99 232 LEU A N 1
ATOM 1631 C CA . LEU A 1 225 ? -4.006 45.645 32.495 1.00 11.71 232 LEU A CA 1
ATOM 1632 C C . LEU A 1 225 ? -4.807 46.336 31.403 1.00 12.32 232 LEU A C 1
ATOM 1633 O O . LEU A 1 225 ? -4.392 46.381 30.256 1.00 13.08 232 LEU A O 1
ATOM 1638 N N . SER A 1 226 ? -5.974 46.858 31.754 1.00 12.68 233 SER A N 1
ATOM 1639 C CA . SER A 1 226 ? -6.819 47.541 30.791 1.00 13.71 233 SER A CA 1
ATOM 1640 C C . SER A 1 226 ? -6.100 48.779 30.250 1.00 14.06 233 SER A C 1
ATOM 1641 O O . SER A 1 226 ? -6.178 49.093 29.055 1.00 15.06 233 SER A O 1
ATOM 1644 N N . GLU A 1 227 ? -5.379 49.457 31.134 1.00 13.90 234 GLU A N 1
ATOM 1645 C CA . GLU A 1 227 ? -4.573 50.596 30.713 1.00 14.74 234 GLU A CA 1
ATOM 1646 C C . GLU A 1 227 ? -3.454 50.182 29.762 1.00 14.83 234 GLU A C 1
ATOM 1647 O O . GLU A 1 227 ? -3.163 50.888 28.804 1.00 15.17 234 GLU A O 1
ATOM 1653 N N . GLN A 1 228 ? -2.806 49.053 30.023 1.00 14.34 235 GLN A N 1
ATOM 1654 C CA . GLN A 1 228 ? -1.796 48.559 29.109 1.00 15.20 235 GLN A CA 1
ATOM 1655 C C . GLN A 1 228 ? -2.380 48.363 27.720 1.00 16.15 235 GLN A C 1
ATOM 1656 O O . GLN A 1 228 ? -1.774 48.777 26.727 1.00 16.84 235 GLN A O 1
ATOM 1662 N N . VAL A 1 229 ? -3.559 47.741 27.633 1.00 16.32 236 VAL A N 1
ATOM 1663 C CA . VAL A 1 229 ? -4.220 47.529 26.343 1.00 17.80 236 VAL A CA 1
ATOM 1664 C C . VAL A 1 229 ? -4.475 48.875 25.637 1.00 18.59 236 VAL A C 1
ATOM 1665 O O . VAL A 1 229 ? -4.230 49.033 24.438 1.00 19.47 236 VAL A O 1
ATOM 1669 N N . ARG A 1 230 ? -4.975 49.849 26.387 1.00 18.04 237 ARG A N 1
ATOM 1670 C CA . ARG A 1 230 ? -5.251 51.159 25.811 1.00 19.20 237 ARG A CA 1
ATOM 1671 C C . ARG A 1 230 ? -3.985 51.780 25.213 1.00 19.44 237 ARG A C 1
ATOM 1672 O O . ARG A 1 230 ? -4.028 52.431 24.161 1.00 20.27 237 ARG A O 1
ATOM 1680 N N . ARG A 1 231 ? -2.862 51.570 25.886 1.00 18.57 238 ARG A N 1
ATOM 1681 C CA . ARG A 1 231 ? -1.575 52.109 25.452 1.00 19.12 238 ARG A CA 1
ATOM 1682 C C . ARG A 1 231 ? -0.952 51.341 24.292 1.00 20.68 238 ARG A C 1
ATOM 1683 O O . ARG A 1 231 ? 0.086 51.732 23.772 1.00 22.43 238 ARG A O 1
ATOM 1691 N N . GLY A 1 232 ? -1.591 50.258 23.867 1.00 21.42 239 GLY A N 1
ATOM 1692 C CA . GLY A 1 232 ? -1.082 49.445 22.773 1.00 23.31 239 GLY A CA 1
ATOM 1693 C C . GLY A 1 232 ? -0.074 48.399 23.198 1.00 24.40 239 GLY A C 1
ATOM 1694 O O . GLY A 1 232 ? 0.611 47.827 22.344 1.00 25.93 239 GLY A O 1
ATOM 1695 N N . GLU A 1 233 ? -0.027 48.115 24.506 1.00 24.00 240 GLU A N 1
ATOM 1696 C CA . GLU A 1 233 ? 0.900 47.150 25.079 1.00 25.50 240 GLU A CA 1
ATOM 1697 C C . GLU A 1 233 ? 0.189 45.806 25.161 1.00 25.07 240 GLU A C 1
ATOM 1698 O O . GLU A 1 233 ? -1.029 45.755 25.330 1.00 24.94 240 GLU A O 1
ATOM 1704 N N . THR A 1 234 ? 0.960 44.731 25.109 1.00 24.75 241 THR A N 1
ATOM 1705 C CA . THR A 1 234 ? 0.450 43.412 25.447 1.00 24.09 241 THR A CA 1
ATOM 1706 C C . THR A 1 234 ? 0.183 43.382 26.954 1.00 21.40 241 THR A C 1
ATOM 1707 O O . THR A 1 234 ? 1.034 43.794 27.721 1.00 21.43 241 THR A O 1
ATOM 1711 N N . PRO A 1 235 ? -0.998 42.909 27.378 1.00 20.14 242 PRO A N 1
ATOM 1712 C CA . PRO A 1 235 ? -1.204 42.838 28.829 1.00 18.56 242 PRO A CA 1
ATOM 1713 C C . PRO A 1 235 ? -0.143 41.969 29.514 1.00 17.66 242 PRO A C 1
ATOM 1714 O O . PRO A 1 235 ? 0.208 40.912 29.001 1.00 18.60 242 PRO A O 1
ATOM 1718 N N . ASP A 1 236 ? 0.351 42.430 30.662 1.00 15.82 243 ASP A N 1
ATOM 1719 C CA . ASP A 1 236 ? 1.469 41.775 31.345 1.00 15.48 243 ASP A CA 1
ATOM 1720 C C . ASP A 1 236 ? 1.159 41.702 32.834 1.00 13.62 243 ASP A C 1
ATOM 1721 O O . ASP A 1 236 ? 1.509 42.609 33.608 1.00 12.83 243 ASP A O 1
ATOM 1726 N N . PRO A 1 237 ? 0.454 40.640 33.238 1.00 13.07 244 PRO A N 1
ATOM 1727 C CA . PRO A 1 237 ? 0.021 40.520 34.613 1.00 12.35 244 PRO A CA 1
ATOM 1728 C C . PRO A 1 237 ? 1.153 40.542 35.628 1.00 12.45 244 PRO A C 1
ATOM 1729 O O . PRO A 1 237 ? 0.994 41.162 36.693 1.00 11.59 244 PRO A O 1
ATOM 1733 N N . GLN A 1 238 ? 2.277 39.890 35.342 1.00 13.41 245 GLN A N 1
ATOM 1734 C CA . GLN A 1 238 ? 3.389 39.926 36.287 1.00 14.16 245 GLN A CA 1
ATOM 1735 C C . GLN A 1 238 ? 4.010 41.316 36.402 1.00 13.44 245 GLN A C 1
ATOM 1736 O O . GLN A 1 238 ? 4.471 41.703 37.464 1.00 12.84 245 GLN A O 1
ATOM 1742 N N . LYS A 1 239 ? 3.991 42.090 35.332 1.00 13.53 246 LYS A N 1
ATOM 1743 C CA . LYS A 1 239 ? 4.433 43.482 35.414 1.00 13.92 246 LYS A CA 1
ATOM 1744 C C . LYS A 1 239 ? 3.488 44.291 36.291 1.00 12.22 246 LYS A C 1
ATOM 1745 O O . LYS A 1 239 ? 3.927 45.163 37.062 1.00 11.67 246 LYS A O 1
ATOM 1751 N N . VAL A 1 240 ? 2.186 44.035 36.171 1.00 11.32 247 VAL A N 1
ATOM 1752 C CA . VAL A 1 240 ? 1.220 44.733 37.002 1.00 11.09 247 VAL A CA 1
ATOM 1753 C C . VAL A 1 240 ? 1.449 44.419 38.484 1.00 10.58 247 VAL A C 1
ATOM 1754 O O . VAL A 1 240 ? 1.393 45.315 39.340 1.00 10.37 247 VAL A O 1
ATOM 1758 N N . ARG A 1 241 ? 1.737 43.163 38.803 1.00 10.95 248 ARG A N 1
ATOM 1759 C CA . ARG A 1 241 ? 2.143 42.829 40.165 1.00 10.90 248 ARG A CA 1
ATOM 1760 C C . ARG A 1 241 ? 3.335 43.665 40.637 1.00 10.88 248 ARG A C 1
ATOM 1761 O O . ARG A 1 241 ? 3.350 44.193 41.745 1.00 10.57 248 ARG A O 1
ATOM 1769 N N . GLN A 1 242 ? 4.343 43.784 39.774 1.00 10.92 249 GLN A N 1
ATOM 1770 C CA . GLN A 1 242 ? 5.561 44.522 40.127 1.00 11.76 249 GLN A CA 1
ATOM 1771 C C . GLN A 1 242 ? 5.229 46.003 40.371 1.00 11.05 249 GLN A C 1
ATOM 1772 O O . GLN A 1 242 ? 5.753 46.635 41.307 1.00 10.87 249 GLN A O 1
ATOM 1778 N N . LEU A 1 243 ? 4.363 46.555 39.525 1.00 10.68 250 LEU A N 1
ATOM 1779 C CA . LEU A 1 243 ? 3.940 47.950 39.686 1.00 10.90 250 LEU A CA 1
ATOM 1780 C C . LEU A 1 243 ? 3.201 48.183 41.000 1.00 10.51 250 LEU A C 1
ATOM 1781 O O . LEU A 1 243 ? 3.421 49.183 41.679 1.00 10.40 250 LEU A O 1
ATOM 1786 N N . LEU A 1 244 ? 2.320 47.255 41.355 1.00 10.15 251 LEU A N 1
ATOM 1787 C CA . LEU A 1 244 ? 1.569 47.362 42.595 1.00 10.07 251 LEU A CA 1
ATOM 1788 C C . LEU A 1 244 ? 2.490 47.264 43.799 1.00 10.38 251 LEU A C 1
ATOM 1789 O O . LEU A 1 244 ? 2.331 48.004 44.787 1.00 11.16 251 LEU A O 1
ATOM 1794 N N . LEU A 1 245 ? 3.439 46.336 43.761 1.00 10.75 252 LEU A N 1
ATOM 1795 C CA . LEU A 1 245 ? 4.393 46.194 44.844 1.00 11.30 252 LEU A CA 1
ATOM 1796 C C . LEU A 1 245 ? 5.336 47.390 44.948 1.00 11.70 252 LEU A C 1
ATOM 1797 O O . LEU A 1 245 ? 5.625 47.863 46.045 1.00 12.79 252 LEU A O 1
ATOM 1802 N N . GLN A 1 246 ? 5.808 47.906 43.814 1.00 11.41 253 GLN A N 1
ATOM 1803 C CA . GLN A 1 246 ? 6.759 49.013 43.841 1.00 11.91 253 GLN A CA 1
ATOM 1804 C C . GLN A 1 246 ? 6.155 50.318 44.332 1.00 12.13 253 GLN A C 1
ATOM 1805 O O . GLN A 1 246 ? 6.815 51.091 45.035 1.00 13.05 253 GLN A O 1
ATOM 1811 N N . SER A 1 247 ? 4.901 50.549 43.963 1.00 11.30 254 SER A N 1
ATOM 1812 C CA . SER A 1 247 ? 4.204 51.773 44.316 1.00 11.72 254 SER A CA 1
ATOM 1813 C C . SER A 1 247 ? 3.552 51.719 45.700 1.00 12.17 254 SER A C 1
ATOM 1814 O O . SER A 1 247 ? 3.114 52.745 46.209 1.00 12.31 254 SER A O 1
ATOM 1817 N N . ALA A 1 248 ? 3.556 50.558 46.349 1.00 12.08 255 ALA A N 1
ATOM 1818 C CA . ALA A 1 248 ? 2.931 50.447 47.662 1.00 12.96 255 ALA A CA 1
ATOM 1819 C C . ALA A 1 248 ? 3.560 51.433 48.661 1.00 14.13 255 ALA A C 1
ATOM 1820 O O . ALA A 1 248 ? 4.782 51.689 48.657 1.00 15.28 255 ALA A O 1
ATOM 1822 N N . LEU A 1 249 ? 2.726 52.000 49.527 1.00 15.39 256 LEU A N 1
ATOM 1823 C CA . LEU A 1 249 ? 3.162 53.054 50.433 1.00 17.89 256 LEU A CA 1
ATOM 1824 C C . LEU A 1 249 ? 3.494 52.544 51.828 1.00 19.64 256 LEU A C 1
ATOM 1825 O O . LEU A 1 249 ? 2.792 51.705 52.365 1.00 17.71 256 LEU A O 1
ATOM 1830 N N . PRO A 1 250 ? 4.563 53.082 52.442 1.00 22.86 257 PRO A N 1
ATOM 1831 C CA . PRO A 1 250 ? 4.848 52.794 53.868 1.00 26.28 257 PRO A CA 1
ATOM 1832 C C . PRO A 1 250 ? 3.717 53.149 54.825 1.00 29.44 257 PRO A C 1
ATOM 1833 O O . PRO A 1 250 ? 2.855 53.975 54.512 1.00 30.56 257 PRO A O 1
ATOM 1837 N N . CYS A 1 251 ? 3.722 52.511 55.992 1.00 33.38 258 CYS A N 1
ATOM 1838 C CA . CYS A 1 251 ? 2.716 52.770 57.021 1.00 37.58 258 CYS A CA 1
ATOM 1839 C C . CYS A 1 251 ? 3.203 53.849 57.980 1.00 40.52 258 CYS A C 1
ATOM 1840 O O . CYS A 1 251 ? 4.405 53.973 58.223 1.00 44.04 258 CYS A O 1
ATOM 1843 N N . ALA A 1 259 ? 6.394 49.046 60.231 1.00 39.65 266 ALA A N 1
ATOM 1844 C CA . ALA A 1 259 ? 7.120 47.813 60.522 1.00 38.79 266 ALA A CA 1
ATOM 1845 C C . ALA A 1 259 ? 6.489 46.628 59.772 1.00 35.82 266 ALA A C 1
ATOM 1846 O O . ALA A 1 259 ? 5.869 46.815 58.722 1.00 36.25 266 ALA A O 1
ATOM 1848 N N . ARG A 1 260 ? 6.637 45.421 60.321 1.00 34.06 267 ARG A N 1
ATOM 1849 C CA . ARG A 1 260 ? 6.343 44.167 59.594 1.00 30.61 267 ARG A CA 1
ATOM 1850 C C . ARG A 1 260 ? 4.913 43.934 59.129 1.00 26.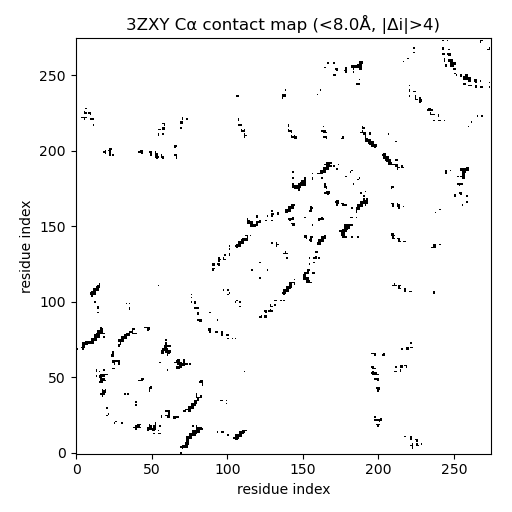21 267 ARG A C 1
ATOM 1851 O O . ARG A 1 260 ? 4.665 43.261 58.098 1.00 24.52 267 ARG A O 1
ATOM 1859 N N . ARG A 1 261 ? 3.963 44.481 59.868 1.00 24.44 268 ARG A N 1
ATOM 1860 C CA A ARG A 1 261 ? 2.576 44.249 59.543 0.50 22.81 268 ARG A CA 1
ATOM 1861 C CA B ARG A 1 261 ? 2.538 44.290 59.592 0.50 21.99 268 ARG A CA 1
ATOM 1862 C C . ARG A 1 261 ? 2.103 45.159 58.400 1.00 20.77 268 ARG A C 1
ATOM 1863 O O . ARG A 1 261 ? 0.994 45.048 57.946 1.00 18.74 268 ARG A O 1
ATOM 1878 N N . CYS A 1 262 ? 2.997 46.014 57.895 1.00 21.05 269 CYS A N 1
ATOM 1879 C CA . CYS A 1 262 ? 2.703 46.793 56.693 1.00 21.04 269 CYS A CA 1
ATOM 1880 C C . CYS A 1 262 ? 2.906 45.975 55.384 1.00 17.71 269 CYS A C 1
ATOM 1881 O O . CYS A 1 262 ? 2.505 46.408 54.314 1.00 16.33 269 CYS A O 1
ATOM 1884 N N . LEU A 1 263 ? 3.522 44.798 55.503 1.00 16.46 270 LEU A N 1
ATOM 1885 C CA . LEU A 1 263 ? 3.848 43.947 54.358 1.00 15.09 270 LEU A CA 1
ATOM 1886 C C . LEU A 1 263 ? 4.758 44.738 53.429 1.00 14.60 270 LEU A C 1
ATOM 1887 O O . LEU A 1 263 ? 5.648 45.452 53.930 1.00 15.79 270 LEU A O 1
ATOM 1892 N N . ALA A 1 264 ? 4.583 44.634 52.112 1.00 13.82 271 ALA A N 1
ATOM 1893 C CA . ALA A 1 264 ? 5.372 45.470 51.216 1.00 14.15 271 ALA A CA 1
ATOM 1894 C C . ALA A 1 264 ? 4.883 46.906 51.204 1.00 14.47 271 ALA A C 1
ATOM 1895 O O . ALA A 1 264 ? 5.565 47.789 50.657 1.00 16.34 271 ALA A O 1
ATOM 1897 N N . GLY A 1 265 ? 3.699 47.141 51.769 1.00 13.82 272 GLY A N 1
ATOM 1898 C CA . GLY A 1 265 ? 3.100 48.453 51.822 1.00 13.92 272 GLY A CA 1
ATOM 1899 C C . GLY A 1 265 ? 1.616 48.468 51.555 1.00 13.38 272 GLY A C 1
ATOM 1900 O O . GLY A 1 265 ? 0.987 47.437 51.306 1.00 12.01 272 GLY A O 1
ATOM 1901 N N . ARG A 1 266 ? 1.050 49.667 51.591 1.00 13.78 273 ARG A N 1
ATOM 1902 C CA . ARG A 1 266 ? -0.349 49.885 51.323 1.00 14.06 273 ARG A CA 1
ATOM 1903 C C . ARG A 1 266 ? -0.636 50.113 49.842 1.00 12.97 273 ARG A C 1
ATOM 1904 O O . ARG A 1 266 ? 0.107 50.858 49.175 1.00 13.00 273 ARG A O 1
ATOM 1912 N N . LEU A 1 267 ? -1.723 49.529 49.351 1.00 11.98 274 LEU A N 1
ATOM 1913 C CA . LEU A 1 267 ? -2.174 49.718 47.981 1.00 11.68 274 LEU A CA 1
ATOM 1914 C C . LEU A 1 267 ? -2.220 51.201 47.639 1.00 12.19 274 LEU A C 1
ATOM 1915 O O . LEU A 1 267 ? -2.797 52.007 48.362 1.00 12.62 274 LEU A O 1
ATOM 1920 N N . ASN A 1 268 ? -1.595 51.540 46.505 1.00 12.02 275 ASN A N 1
AT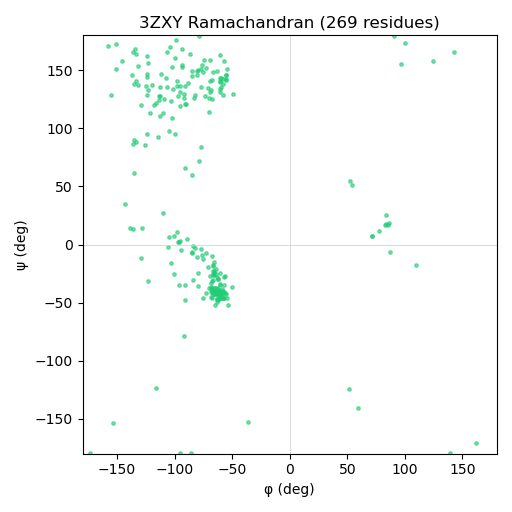OM 1921 C CA . ASN A 1 268 ? -1.460 52.923 46.072 1.00 12.63 275 ASN A CA 1
ATOM 1922 C C . ASN A 1 268 ? -1.836 52.987 44.594 1.00 12.65 275 ASN A C 1
ATOM 1923 O O . ASN A 1 268 ? -0.969 52.881 43.723 1.00 12.88 275 ASN A O 1
ATOM 1928 N N . VAL A 1 269 ? -3.120 53.175 44.321 1.00 13.16 276 VAL A N 1
ATOM 1929 C CA . VAL A 1 269 ? -3.640 53.053 42.969 1.00 13.20 276 VAL A CA 1
ATOM 1930 C C . VAL A 1 269 ? -3.106 54.182 42.091 1.00 13.74 276 VAL A C 1
ATOM 1931 O O . VAL A 1 269 ? -2.636 53.926 40.984 1.00 13.40 276 VAL A O 1
ATOM 1935 N N . SER A 1 270 ? -3.132 55.405 42.605 1.00 14.69 277 SER A N 1
ATOM 1936 C CA . SER A 1 270 ? -2.601 56.545 41.819 1.00 15.43 277 SER A CA 1
ATOM 1937 C C . SER A 1 270 ? -1.122 56.363 41.519 1.00 14.96 277 SER A C 1
ATOM 1938 O O . SER A 1 270 ? -0.681 56.578 40.389 1.00 15.00 277 SER A O 1
ATOM 1941 N N . GLY A 1 271 ? -0.350 55.908 42.494 1.00 13.97 278 GLY A N 1
ATOM 1942 C CA . GLY A 1 271 ? 1.062 55.652 42.285 1.00 13.56 278 GLY A CA 1
ATOM 1943 C C . GLY A 1 271 ? 1.340 54.580 41.247 1.00 12.66 278 GLY A C 1
ATOM 1944 O O . GLY A 1 271 ? 2.277 54.697 40.439 1.00 13.06 278 GLY A O 1
ATOM 1945 N N . ALA A 1 272 ? 0.563 53.508 41.291 1.00 11.70 279 ALA A N 1
ATOM 1946 C CA . ALA A 1 272 ? 0.717 52.418 40.345 1.00 11.03 279 ALA A CA 1
ATOM 1947 C C . ALA A 1 272 ? 0.455 52.916 38.924 1.00 11.18 279 ALA A C 1
ATOM 1948 O O . ALA A 1 272 ? 1.202 52.598 38.009 1.00 11.62 279 ALA A O 1
ATOM 1950 N N . PHE A 1 273 ? -0.595 53.713 38.756 1.00 11.61 280 PHE A N 1
ATOM 1951 C CA . PHE A 1 273 ? -0.905 54.247 37.436 1.00 12.32 280 PHE A CA 1
ATOM 1952 C C . PHE A 1 273 ? 0.191 55.200 36.980 1.00 12.73 280 PHE A C 1
ATOM 1953 O O . PHE A 1 273 ? 0.585 55.171 35.821 1.00 12.72 280 PHE A O 1
ATOM 1961 N N . THR A 1 274 ? 0.670 56.058 37.873 1.00 13.09 281 THR A N 1
ATOM 1962 C CA . THR A 1 274 ? 1.735 57.012 37.490 1.00 13.98 281 THR A CA 1
ATOM 1963 C C . THR A 1 274 ? 2.985 56.275 37.003 1.00 13.58 281 THR A C 1
ATOM 1964 O O . THR A 1 274 ? 3.623 56.684 36.033 1.00 13.65 281 THR A O 1
ATOM 1968 N N . LEU A 1 275 ? 3.340 55.194 37.681 1.00 13.16 282 LEU A N 1
ATOM 1969 C CA A LEU A 1 275 ? 4.515 54.401 37.293 0.50 13.31 282 LEU A CA 1
ATOM 1970 C CA B LEU A 1 275 ? 4.493 54.416 37.319 0.50 13.15 282 LEU A CA 1
ATOM 1971 C C . LEU A 1 275 ? 4.295 53.725 35.954 1.00 13.21 282 LEU A C 1
ATOM 1972 O O . LEU A 1 275 ? 5.175 53.727 35.116 1.00 13.61 282 LEU A O 1
ATOM 1981 N N . LEU A 1 276 ? 3.113 53.166 35.742 1.00 12.73 283 LEU A N 1
ATOM 1982 C CA . LEU A 1 276 ? 2.785 52.546 34.458 1.00 13.06 283 LEU A CA 1
ATOM 1983 C C . LEU A 1 276 ? 2.869 53.578 33.338 1.00 13.65 283 LEU A C 1
ATOM 1984 O O . LEU A 1 276 ? 3.482 53.322 32.299 1.00 14.27 283 LEU A O 1
ATOM 1989 N N . LYS A 1 277 ? 2.286 54.746 33.570 1.00 13.62 284 LYS A N 1
ATOM 1990 C CA . LYS A 1 277 ? 2.209 55.760 32.532 1.00 14.48 284 LYS A CA 1
ATOM 1991 C C . LYS A 1 277 ? 3.571 56.346 32.192 1.00 14.22 284 LYS A C 1
ATOM 1992 O O . LYS A 1 277 ? 3.822 56.717 31.040 1.00 14.53 284 LYS A O 1
ATOM 1998 N N . GLY A 1 278 ? 4.457 56.450 33.183 1.00 13.41 285 GLY A N 1
ATOM 1999 C CA . GLY A 1 278 ? 5.774 57.023 32.959 1.00 13.84 285 GLY A CA 1
ATOM 2000 C C . GLY A 1 278 ? 6.783 56.076 32.325 1.00 13.84 285 GLY A C 1
ATOM 2001 O O . GLY A 1 278 ? 7.745 56.544 31.681 1.00 14.11 285 GLY A O 1
ATOM 2002 N N . GLY A 1 279 ? 6.564 54.776 32.498 1.00 13.53 286 GLY A N 1
ATOM 2003 C CA . GLY A 1 279 ? 7.488 53.763 32.003 1.00 14.33 286 GLY A CA 1
ATOM 2004 C C . GLY A 1 279 ? 8.725 53.600 32.862 1.00 14.84 286 GLY A C 1
ATOM 2005 O O . GLY A 1 279 ? 9.676 52.942 32.433 1.00 15.71 286 GLY A O 1
ATOM 2006 N N . ASP A 1 280 ? 8.724 54.201 34.053 1.00 14.95 287 ASP A N 1
ATOM 2007 C CA . ASP A 1 280 ? 9.941 54.402 34.823 1.00 16.25 287 ASP A CA 1
ATOM 2008 C C . ASP A 1 280 ? 10.049 53.553 36.091 1.00 16.25 287 ASP A C 1
ATOM 2009 O O . ASP A 1 280 ? 10.768 53.926 37.027 1.00 17.40 287 ASP A O 1
ATOM 2014 N N . MET A 1 281 ? 9.390 52.399 36.085 1.00 16.35 288 MET A N 1
ATOM 2015 C CA . MET A 1 281 ? 9.580 51.393 37.141 1.00 16.85 288 MET A CA 1
ATOM 2016 C C . MET A 1 281 ? 11.079 51.089 37.202 1.00 17.39 288 MET A C 1
ATOM 2017 O O . MET A 1 281 ? 11.746 51.065 36.166 1.00 17.77 288 MET A O 1
ATOM 2022 N N . SER A 1 282 ? 11.606 50.874 38.414 1.00 18.06 289 SER A N 1
ATOM 2023 C CA . SER A 1 282 ? 13.033 50.656 38.649 1.00 19.30 289 SER A CA 1
ATOM 2024 C C . SER A 1 282 ? 13.312 49.476 39.580 1.00 19.67 289 SER A C 1
ATOM 2025 O O . SER A 1 282 ? 14.459 49.289 39.997 1.00 21.12 289 SER A O 1
#

InterPro domains:
  IPR000209 Peptidase S8/S53 domain [PF00082] (15-260)
  IPR015500 Peptidase S8, subtilisin-related [PR00723] (14-33)
  IPR015500 Peptidase S8, subtilisin-related [PR00723] (54-67)
  IPR015500 Peptidase S8, subtilisin-related [PR00723] (215-231)
  IPR023828 Peptidase S8, subtilisin, Ser-active site [PS00138] (216-226)
  IPR023830 Peptidase S8A, PatG [TIGR03895] (58-700)
  IPR034056 PatG/PatA-like domain [cd07476] (6-273)
  IPR036852 Peptidase S8/S53 domain superfamily [G3DSA:3.40.50.200] (9-289)
  IPR036852 Peptidase S8/S53 domain superfamily [SSF52743] (2-285)
  IPR040483 PatG domain [PF18047] (426-538)
  IPR040636 PatG, C-terminal [PF18065] (587-698)
  IPR050131 Subtilisin-like serine protease [PTHR43806] (12-419)

Radius of gyration: 16.65 Å; Cα contacts (8 Å, |Δi|>4): 766; chains: 1; bounding box: 44×38×41 Å